Protein AF-A0A819PP20-F1 (afdb_monomer)

Mean predicted aligned error: 11.23 Å

Solvent-accessible surface area (backbone atoms only — not comparable to full-atom values): 11670 Å² total; per-residue (Å²): 112,71,73,70,58,72,57,50,59,54,81,78,85,35,58,70,54,53,55,47,51,55,46,69,53,47,35,58,48,40,25,47,45,33,49,51,22,48,54,36,49,54,51,36,37,50,72,76,39,46,70,59,41,64,72,43,55,82,49,49,63,57,53,53,52,50,36,41,50,50,16,45,50,56,46,66,67,41,57,70,78,80,47,72,66,46,74,55,65,89,44,100,65,76,60,92,86,47,90,82,71,58,52,46,65,50,64,60,103,56,46,70,63,51,53,50,50,51,47,53,58,61,44,48,32,53,50,49,32,51,52,37,46,54,52,45,49,53,52,52,53,51,47,52,69,75,36,68,86,59,60,88,75,66,81,81,48,71,66,57,57,50,53,55,49,54,53,49,51,51,51,51,50,51,49,64,69,46,44,63,57,56,51,49,48,47,54,50,52,52,51,52,55,53,49,51,55,51,51,55,58,51,64,74,73,110

Structure (mmCIF, N/CA/C/O backbone):
data_AF-A0A819PP20-F1
#
_entry.id   AF-A0A819PP20-F1
#
loop_
_atom_site.group_PDB
_atom_site.id
_atom_site.type_symbol
_atom_site.label_atom_id
_atom_site.label_alt_id
_atom_site.label_comp_id
_atom_site.label_asym_id
_atom_site.label_entity_id
_atom_site.label_seq_id
_atom_site.pdbx_PDB_ins_code
_atom_site.Cartn_x
_atom_site.Cartn_y
_atom_site.Cartn_z
_atom_site.occupancy
_atom_site.B_iso_or_equiv
_atom_site.auth_seq_id
_atom_site.auth_comp_id
_atom_site.auth_asym_id
_atom_site.auth_atom_id
_atom_site.pdbx_PDB_model_num
ATOM 1 N N . MET A 1 1 ? 11.963 0.611 -6.239 1.00 40.72 1 MET A N 1
ATOM 2 C CA . MET A 1 1 ? 12.104 -0.269 -7.427 1.00 40.72 1 MET A CA 1
ATOM 3 C C . MET A 1 1 ? 13.533 -0.281 -7.990 1.00 40.72 1 MET A C 1
ATOM 5 O O . MET A 1 1 ? 13.960 -1.301 -8.510 1.00 40.72 1 MET A O 1
ATOM 9 N N . TYR A 1 2 ? 14.316 0.789 -7.782 1.00 29.97 2 TYR A N 1
ATOM 10 C CA . TYR A 1 2 ? 15.735 0.929 -8.171 1.00 29.97 2 TYR A CA 1
ATOM 11 C C . TYR A 1 2 ? 16.699 -0.189 -7.734 1.00 29.97 2 TYR A C 1
ATOM 13 O O . TYR A 1 2 ? 17.689 -0.444 -8.413 1.00 29.97 2 TYR A O 1
ATOM 21 N N . TYR A 1 3 ? 16.413 -0.881 -6.628 1.00 32.91 3 TYR A N 1
ATOM 22 C CA . TYR A 1 3 ? 17.270 -1.964 -6.132 1.00 32.91 3 TYR A CA 1
ATOM 23 C C . TYR A 1 3 ? 17.295 -3.191 -7.056 1.00 32.91 3 TYR A C 1
ATOM 25 O O . TYR A 1 3 ? 18.332 -3.834 -7.166 1.00 32.91 3 TYR A O 1
ATOM 33 N N . TYR A 1 4 ? 16.200 -3.489 -7.762 1.00 36.78 4 TYR A N 1
ATOM 34 C CA . TYR A 1 4 ? 16.143 -4.641 -8.672 1.00 36.78 4 TYR A CA 1
ATOM 35 C C . TYR A 1 4 ? 16.811 -4.370 -10.025 1.00 36.78 4 TYR A C 1
ATOM 37 O O . TYR A 1 4 ? 17.170 -5.313 -10.718 1.00 36.78 4 TYR A O 1
ATOM 45 N N . TYR A 1 5 ? 17.032 -3.100 -10.377 1.00 38.69 5 TYR A N 1
ATOM 46 C CA . TYR A 1 5 ? 17.639 -2.706 -11.653 1.00 38.69 5 TYR A CA 1
ATOM 47 C C . TYR A 1 5 ? 19.177 -2.681 -11.625 1.00 38.69 5 TYR A C 1
ATOM 49 O O . TYR A 1 5 ? 19.797 -2.696 -12.682 1.00 38.69 5 TYR A O 1
ATOM 57 N N . ASN A 1 6 ? 19.793 -2.674 -10.434 1.00 37.47 6 ASN A N 1
ATOM 58 C CA . ASN A 1 6 ? 21.255 -2.654 -10.256 1.00 37.47 6 ASN A CA 1
ATOM 59 C C . ASN A 1 6 ? 21.866 -4.023 -9.921 1.00 37.47 6 ASN A C 1
ATOM 61 O O . ASN A 1 6 ? 23.087 -4.149 -9.818 1.00 37.47 6 ASN A O 1
ATOM 65 N N . HIS A 1 7 ? 21.049 -5.060 -9.737 1.00 39.97 7 HIS A N 1
ATOM 66 C CA . HIS A 1 7 ? 21.548 -6.422 -9.606 1.00 39.97 7 HIS A CA 1
ATOM 67 C C . HIS A 1 7 ? 21.590 -7.042 -11.000 1.00 39.97 7 HIS A C 1
ATOM 69 O O . HIS A 1 7 ? 20.566 -7.457 -11.531 1.00 39.97 7 HIS A O 1
ATOM 75 N N . GLY A 1 8 ? 22.787 -7.021 -11.598 1.00 39.62 8 GLY A N 1
ATOM 76 C CA . GLY A 1 8 ? 23.041 -7.476 -12.962 1.00 39.62 8 GLY A CA 1
ATOM 77 C C . GLY A 1 8 ? 22.321 -8.779 -13.302 1.00 39.62 8 GLY A C 1
ATOM 78 O O . GLY A 1 8 ? 22.334 -9.744 -12.534 1.00 39.62 8 GLY A O 1
ATOM 79 N N . CYS A 1 9 ? 21.686 -8.792 -14.469 1.00 42.25 9 CYS A N 1
ATOM 80 C CA . CYS A 1 9 ? 20.951 -9.944 -14.960 1.00 42.25 9 CYS A CA 1
ATOM 81 C C . CYS A 1 9 ? 21.946 -11.084 -15.266 1.00 42.25 9 CYS A C 1
ATOM 83 O O . CYS A 1 9 ? 22.685 -11.036 -16.244 1.00 42.25 9 CYS A O 1
ATOM 85 N N . LEU A 1 10 ? 22.014 -12.104 -14.401 1.00 41.94 10 LEU A N 1
ATOM 86 C CA . LEU A 1 10 ? 22.882 -13.274 -14.600 1.00 41.94 10 LEU A CA 1
ATOM 87 C C . LEU A 1 10 ? 22.631 -13.889 -15.994 1.00 41.94 10 LEU A C 1
ATOM 89 O O . LEU A 1 10 ? 21.481 -14.240 -16.290 1.00 41.94 10 LEU A O 1
ATOM 93 N N . PRO A 1 11 ? 23.663 -14.052 -16.848 1.00 42.34 11 PRO A N 1
ATOM 94 C CA . PRO A 1 11 ? 23.490 -14.691 -18.145 1.00 42.34 11 PRO A CA 1
ATOM 95 C C . PRO A 1 11 ? 23.001 -16.139 -17.956 1.00 42.34 11 PRO A C 1
ATOM 97 O O . PRO A 1 11 ? 23.404 -16.845 -17.034 1.00 42.34 11 PRO A O 1
ATOM 100 N N . LEU A 1 12 ? 22.039 -16.517 -18.799 1.00 50.66 12 LEU A N 1
ATOM 101 C CA . LEU A 1 12 ? 21.088 -17.635 -18.688 1.00 50.66 12 LEU A CA 1
ATOM 102 C C . LEU A 1 12 ? 21.670 -18.965 -18.171 1.00 50.66 12 LEU A C 1
ATOM 104 O O . LEU A 1 12 ? 22.725 -19.388 -18.644 1.00 50.66 12 LEU A O 1
ATOM 108 N N . PRO A 1 13 ? 20.974 -19.664 -17.241 1.00 49.34 13 PRO A N 1
ATOM 109 C CA . PRO A 1 13 ? 19.506 -19.796 -17.109 1.00 49.34 13 PRO A CA 1
ATOM 110 C C . PRO A 1 13 ? 18.783 -18.827 -16.136 1.00 49.34 13 PRO A C 1
ATOM 112 O O . PRO A 1 13 ? 17.639 -19.073 -15.760 1.00 49.34 13 PRO A O 1
ATOM 115 N N . GLY A 1 14 ? 19.411 -17.720 -15.724 1.00 55.97 14 GLY A N 1
ATOM 116 C CA . GLY A 1 14 ? 18.909 -16.807 -14.684 1.00 55.97 14 GLY A CA 1
ATOM 117 C C . GLY A 1 14 ? 17.737 -15.869 -15.024 1.00 55.97 14 GLY A C 1
ATOM 118 O O . GLY A 1 14 ? 17.124 -15.358 -14.094 1.00 55.97 14 GLY A O 1
ATOM 119 N N . ALA A 1 15 ? 17.374 -15.640 -16.292 1.00 58.78 15 ALA A N 1
ATOM 120 C CA . ALA A 1 15 ? 16.332 -14.660 -16.652 1.00 58.78 15 ALA A CA 1
ATOM 121 C C . ALA A 1 15 ? 14.932 -14.946 -16.048 1.00 58.78 15 ALA A C 1
ATOM 123 O O . ALA A 1 15 ? 14.415 -14.082 -15.339 1.00 58.78 15 ALA A O 1
ATOM 124 N N . PRO A 1 16 ? 14.338 -16.151 -16.205 1.00 67.75 16 PRO A N 1
ATOM 125 C CA . PRO A 1 16 ? 13.047 -16.455 -15.578 1.00 67.75 16 PRO A CA 1
ATOM 126 C C . PRO A 1 16 ? 13.130 -16.502 -14.045 1.00 67.75 16 PRO A C 1
ATOM 128 O O . PRO A 1 16 ? 12.143 -16.240 -13.364 1.00 67.75 16 PRO A O 1
ATOM 131 N N . LEU A 1 17 ? 14.304 -16.820 -13.488 1.00 67.50 17 LEU A N 1
ATOM 132 C CA . LEU A 1 17 ? 14.538 -16.781 -12.043 1.00 67.50 17 LEU A CA 1
ATOM 133 C C . LEU A 1 17 ? 14.573 -15.339 -11.521 1.00 67.50 17 LEU A C 1
ATOM 135 O O . LEU A 1 17 ? 13.989 -15.073 -10.478 1.00 67.50 17 LEU A O 1
ATOM 139 N N . CYS A 1 18 ? 15.199 -14.417 -12.254 1.00 65.75 18 CYS A N 1
ATOM 140 C CA . CYS A 1 18 ? 15.236 -12.993 -11.926 1.00 65.75 18 CYS A CA 1
ATOM 141 C C . CYS A 1 18 ? 13.820 -12.401 -11.916 1.00 65.75 18 CYS A C 1
ATOM 143 O O . CYS A 1 18 ? 13.388 -11.828 -10.914 1.00 65.75 18 CYS A O 1
ATOM 145 N N . GLU A 1 19 ? 13.049 -12.644 -12.977 1.00 68.19 19 GLU A N 1
ATOM 146 C CA . GLU A 1 19 ? 11.652 -12.213 -13.054 1.00 68.19 19 GLU A CA 1
ATOM 147 C C . GLU A 1 19 ? 10.828 -12.811 -11.901 1.00 68.19 19 GLU A C 1
ATOM 149 O O . GLU A 1 19 ? 10.144 -12.080 -11.185 1.00 68.19 19 GLU A O 1
ATOM 154 N N . LEU A 1 20 ? 10.972 -14.116 -11.630 1.00 75.44 20 LEU A N 1
ATOM 155 C CA . LEU A 1 20 ? 10.303 -14.780 -10.508 1.00 75.44 20 LEU A CA 1
ATOM 156 C C . LEU A 1 20 ? 10.662 -14.165 -9.149 1.00 75.44 20 LEU A C 1
ATOM 158 O O . LEU A 1 20 ? 9.769 -13.994 -8.322 1.00 75.44 20 LEU A O 1
ATOM 162 N N . THR A 1 21 ? 11.926 -13.808 -8.903 1.00 73.75 21 THR A N 1
ATOM 163 C CA . THR A 1 21 ? 12.322 -13.177 -7.632 1.00 73.75 21 THR A CA 1
ATOM 164 C C . THR A 1 21 ? 11.660 -11.819 -7.428 1.00 73.75 21 THR A C 1
ATOM 166 O O . THR A 1 21 ? 11.125 -11.568 -6.350 1.00 73.75 21 THR A O 1
ATOM 169 N N . VAL A 1 22 ? 11.583 -10.991 -8.476 1.00 71.31 22 VAL A N 1
ATOM 170 C CA . VAL A 1 22 ? 10.875 -9.704 -8.417 1.00 71.31 22 VAL A CA 1
ATOM 171 C C . VAL A 1 22 ? 9.397 -9.922 -8.073 1.00 71.31 22 VAL A C 1
ATOM 173 O O . VAL A 1 22 ? 8.850 -9.205 -7.236 1.00 71.31 22 VAL A O 1
ATOM 176 N N . TYR A 1 23 ? 8.747 -10.948 -8.636 1.00 76.44 23 TYR A N 1
ATOM 177 C CA . TYR A 1 23 ? 7.353 -11.268 -8.297 1.00 76.44 23 TYR A CA 1
ATOM 178 C C . TYR A 1 23 ? 7.165 -11.760 -6.875 1.00 76.44 23 TYR A C 1
ATOM 180 O O . TYR A 1 23 ? 6.212 -11.349 -6.206 1.00 76.44 23 TYR A O 1
ATOM 188 N N . LEU A 1 24 ? 8.041 -12.662 -6.433 1.00 82.75 24 LEU A N 1
ATOM 189 C CA . LEU A 1 24 ? 7.965 -13.244 -5.101 1.00 82.75 24 LEU A CA 1
ATOM 190 C C . LEU A 1 24 ? 8.115 -12.183 -4.013 1.00 82.75 24 LEU A C 1
ATOM 192 O O . LEU A 1 24 ? 7.542 -12.367 -2.946 1.00 82.75 24 LEU A O 1
ATOM 196 N N . ASP A 1 25 ? 8.781 -11.064 -4.300 1.00 81.12 25 ASP A N 1
ATOM 197 C CA . ASP A 1 25 ? 8.877 -9.929 -3.383 1.00 81.12 25 ASP A CA 1
ATOM 198 C C . ASP A 1 25 ? 7.741 -8.906 -3.575 1.00 81.12 25 ASP A C 1
ATOM 200 O O . ASP A 1 25 ? 7.179 -8.389 -2.600 1.00 81.12 25 ASP A O 1
ATOM 204 N N . TYR A 1 26 ? 7.341 -8.626 -4.819 1.00 82.44 26 TYR A N 1
ATOM 205 C CA . TYR A 1 26 ? 6.346 -7.595 -5.130 1.00 82.44 26 TYR A CA 1
ATOM 206 C C . TYR A 1 26 ? 4.911 -7.999 -4.750 1.00 82.44 26 TYR A C 1
ATOM 208 O O . TYR A 1 26 ? 4.192 -7.215 -4.125 1.00 82.44 26 TYR A O 1
ATOM 216 N N . ILE A 1 27 ? 4.493 -9.237 -5.045 1.00 87.06 27 ILE A N 1
ATOM 217 C CA . ILE A 1 27 ? 3.147 -9.744 -4.720 1.00 87.06 27 ILE A CA 1
ATOM 218 C C . ILE A 1 27 ? 2.838 -9.654 -3.215 1.00 87.06 27 ILE A C 1
ATOM 220 O O . ILE A 1 27 ? 1.829 -9.035 -2.852 1.00 87.06 27 ILE A O 1
ATOM 224 N N . PRO A 1 28 ? 3.653 -10.230 -2.307 1.00 89.94 28 PRO A N 1
ATOM 225 C CA . PRO A 1 28 ? 3.361 -10.147 -0.881 1.00 89.94 28 PRO A CA 1
ATOM 226 C C . PRO A 1 28 ? 3.449 -8.713 -0.366 1.00 89.94 28 PRO A C 1
ATOM 228 O O . PRO A 1 28 ? 2.686 -8.364 0.532 1.00 89.94 28 PRO A O 1
ATOM 231 N N . THR A 1 29 ? 4.306 -7.870 -0.949 1.00 87.94 29 THR A N 1
ATOM 232 C CA . THR A 1 29 ? 4.387 -6.445 -0.610 1.00 87.94 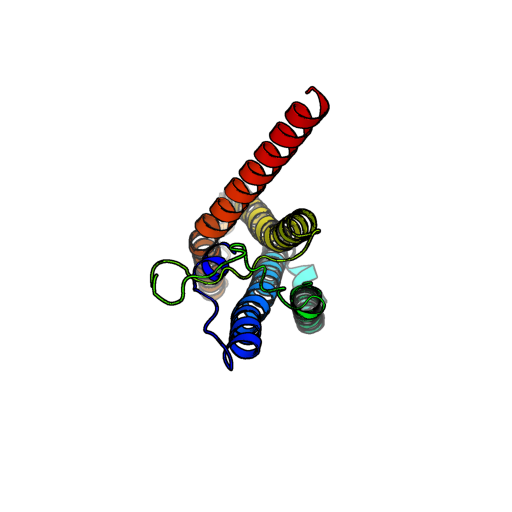29 THR A CA 1
ATOM 233 C C . THR A 1 29 ? 3.065 -5.732 -0.886 1.00 87.94 29 THR A C 1
ATOM 235 O O . THR A 1 29 ? 2.505 -5.110 0.020 1.00 87.94 29 THR A O 1
ATOM 238 N N . GLN A 1 30 ? 2.508 -5.876 -2.092 1.00 88.50 30 GLN A N 1
ATOM 239 C CA . GLN A 1 30 ? 1.239 -5.236 -2.446 1.00 88.50 30 GLN A CA 1
ATOM 240 C C . GLN A 1 30 ? 0.079 -5.774 -1.604 1.00 88.50 30 GLN A C 1
ATOM 242 O O . GLN A 1 30 ? -0.692 -4.999 -1.034 1.00 88.50 30 GLN A O 1
ATOM 247 N N . ILE A 1 31 ? -0.008 -7.095 -1.431 1.00 91.25 31 ILE A N 1
ATOM 248 C CA . ILE A 1 31 ? -1.016 -7.716 -0.561 1.00 91.25 31 ILE A CA 1
ATOM 249 C C . ILE A 1 31 ? -0.913 -7.165 0.867 1.00 91.25 31 ILE A C 1
ATOM 251 O O . ILE A 1 31 ? -1.925 -6.785 1.462 1.00 91.25 31 ILE A O 1
ATOM 255 N N . ASN A 1 32 ? 0.299 -7.084 1.417 1.00 92.00 32 ASN A N 1
ATOM 256 C CA . ASN A 1 32 ? 0.532 -6.568 2.758 1.00 92.00 32 ASN A CA 1
ATOM 257 C C . ASN A 1 32 ? 0.103 -5.096 2.880 1.00 92.00 32 ASN A C 1
ATOM 259 O O . ASN A 1 32 ? -0.592 -4.753 3.835 1.00 92.00 32 ASN A O 1
ATOM 263 N N . ASN A 1 33 ? 0.411 -4.245 1.897 1.00 90.81 33 ASN A N 1
ATOM 264 C CA . ASN A 1 33 ? -0.003 -2.837 1.888 1.00 90.81 33 ASN A CA 1
ATOM 265 C C . ASN A 1 33 ? -1.530 -2.685 1.997 1.00 90.81 33 ASN A C 1
ATOM 267 O O . ASN A 1 33 ? -2.035 -1.931 2.836 1.00 90.81 33 ASN A O 1
ATOM 271 N N . PHE A 1 34 ? -2.282 -3.444 1.195 1.00 92.88 34 PHE A N 1
ATOM 272 C CA . PHE A 1 34 ? -3.746 -3.418 1.214 1.00 92.88 34 PHE A CA 1
ATOM 273 C C . PHE A 1 34 ? -4.333 -4.000 2.510 1.00 92.88 34 PHE A C 1
ATOM 275 O O . PHE A 1 34 ? -5.281 -3.431 3.060 1.00 92.88 34 PHE A O 1
ATOM 282 N N . LEU A 1 35 ? -3.751 -5.072 3.057 1.00 92.31 35 LEU A N 1
ATOM 283 C CA . LEU A 1 35 ? -4.175 -5.638 4.344 1.00 92.31 35 LEU A CA 1
ATOM 284 C C . LEU A 1 35 ? -3.928 -4.674 5.513 1.00 92.31 35 LEU A C 1
ATOM 286 O O . LEU A 1 35 ? -4.781 -4.530 6.393 1.00 92.31 35 LEU A O 1
ATOM 290 N N . VAL A 1 36 ? -2.794 -3.970 5.516 1.00 92.69 36 VAL A N 1
ATOM 291 C CA . VAL A 1 36 ? -2.484 -2.941 6.519 1.00 92.69 36 VAL A CA 1
ATOM 292 C C . VAL A 1 36 ? -3.476 -1.776 6.422 1.00 92.69 36 VAL A C 1
ATOM 294 O O . VAL A 1 36 ? -3.980 -1.305 7.448 1.00 92.69 36 VAL A O 1
ATOM 297 N N . ALA A 1 37 ? -3.831 -1.354 5.205 1.00 93.12 37 ALA A N 1
ATOM 298 C CA . ALA A 1 37 ? -4.845 -0.327 4.976 1.00 93.12 37 ALA A CA 1
ATOM 299 C C . ALA A 1 37 ? -6.230 -0.742 5.495 1.00 93.12 37 ALA A C 1
ATOM 301 O O . ALA A 1 37 ? -6.873 0.022 6.225 1.00 93.12 37 ALA A O 1
ATOM 302 N N . GLN A 1 38 ? -6.661 -1.974 5.215 1.00 93.38 38 GLN A N 1
ATOM 303 C CA . GLN A 1 38 ? -7.895 -2.525 5.771 1.00 93.38 38 GLN A CA 1
ATOM 304 C C . GLN A 1 38 ? -7.863 -2.554 7.303 1.00 93.38 38 GLN A C 1
ATOM 306 O O . GLN A 1 38 ? -8.818 -2.114 7.945 1.00 93.38 38 GLN A O 1
ATOM 311 N N . LEU A 1 39 ? -6.776 -3.043 7.904 1.00 91.69 39 LEU A N 1
ATOM 312 C CA . LEU A 1 39 ? -6.634 -3.116 9.357 1.00 91.69 39 LEU A CA 1
ATOM 313 C C . LEU A 1 39 ? -6.734 -1.723 10.001 1.00 91.69 39 LEU A C 1
ATOM 315 O O . LEU A 1 39 ? -7.352 -1.562 11.060 1.00 91.69 39 LEU A O 1
ATOM 319 N N . SER A 1 40 ? -6.195 -0.700 9.336 1.00 92.50 40 SER A N 1
ATOM 320 C CA . SER A 1 40 ? -6.331 0.696 9.754 1.00 92.50 40 SER A CA 1
ATOM 321 C C . SER A 1 40 ? -7.789 1.186 9.699 1.00 92.50 40 SER A C 1
ATOM 323 O O . SER A 1 40 ? -8.279 1.791 10.659 1.00 92.50 40 SER A O 1
ATOM 325 N N . ILE A 1 41 ? -8.529 0.857 8.632 1.00 92.25 41 ILE A N 1
ATOM 326 C CA . ILE A 1 41 ? -9.962 1.178 8.498 1.00 92.25 41 ILE A CA 1
ATOM 327 C C . ILE A 1 41 ? -10.801 0.460 9.559 1.00 92.25 41 ILE A C 1
ATOM 329 O O . ILE A 1 41 ? -11.636 1.084 10.219 1.00 92.25 41 ILE A O 1
ATOM 333 N N . GLU A 1 42 ? -10.592 -0.843 9.755 1.00 90.12 42 GLU A N 1
ATOM 334 C CA . GLU A 1 42 ? -11.325 -1.631 10.750 1.00 90.12 42 GLU A CA 1
ATOM 335 C C . GLU A 1 42 ? -11.174 -1.034 12.143 1.00 90.12 42 GLU A C 1
ATOM 337 O O . GLU A 1 42 ? -12.142 -0.909 12.898 1.00 90.12 42 GLU A O 1
ATOM 342 N N . ARG A 1 43 ? -9.954 -0.613 12.467 1.00 87.50 43 ARG A N 1
ATOM 343 C CA . ARG A 1 43 ? -9.633 0.038 13.726 1.00 87.50 43 ARG A CA 1
ATOM 344 C C . ARG A 1 43 ? -10.314 1.394 13.866 1.00 87.50 43 ARG A C 1
ATOM 346 O O . ARG A 1 43 ? -10.867 1.685 14.929 1.00 87.50 43 ARG A O 1
ATOM 353 N N . PHE A 1 44 ? -10.301 2.203 12.812 1.00 90.31 44 PHE A N 1
ATOM 354 C CA . PHE A 1 44 ? -11.031 3.463 12.777 1.00 90.31 44 PHE A CA 1
ATOM 355 C C . PHE A 1 44 ? -12.529 3.241 13.039 1.00 90.31 44 PHE A C 1
ATOM 357 O O . PHE A 1 44 ? -13.095 3.858 13.944 1.00 90.31 44 PHE A O 1
ATOM 364 N N . LEU A 1 45 ? -13.162 2.292 12.343 1.00 89.56 45 LEU A N 1
ATOM 365 C CA . LEU A 1 45 ? -14.578 1.965 12.538 1.00 89.56 45 LEU A CA 1
ATOM 366 C C . LEU A 1 45 ? -14.871 1.469 13.958 1.00 89.56 45 LEU A C 1
ATOM 368 O O . LEU A 1 45 ? -15.856 1.885 14.564 1.00 89.56 45 LEU A O 1
ATOM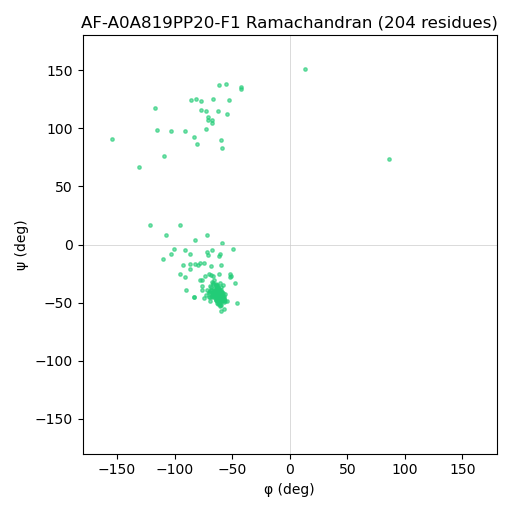 372 N N . LEU A 1 46 ? -13.999 0.634 14.516 1.00 86.06 46 LEU A N 1
ATOM 373 C CA . LEU A 1 46 ? -14.116 0.103 15.873 1.00 86.06 46 LEU A CA 1
ATOM 374 C C . LEU A 1 46 ? -14.039 1.200 16.951 1.00 86.06 46 LEU A C 1
ATOM 376 O O . LEU A 1 46 ? -14.748 1.108 17.952 1.00 86.06 46 LEU A O 1
ATOM 380 N N . VAL A 1 47 ? -13.235 2.250 16.759 1.00 85.56 47 VAL A N 1
ATOM 381 C CA . VAL A 1 47 ? -13.133 3.367 17.719 1.00 85.56 47 VAL A CA 1
ATOM 382 C C . VAL A 1 47 ? -14.241 4.404 17.519 1.00 85.56 47 VAL A C 1
ATOM 384 O O . VAL A 1 47 ? -14.842 4.867 18.499 1.00 85.56 47 VAL A O 1
ATOM 387 N N . VAL A 1 48 ? -14.515 4.788 16.271 1.00 87.88 48 VAL A N 1
ATOM 388 C CA . VAL A 1 48 ? -15.443 5.881 15.948 1.00 87.88 48 VAL A CA 1
ATOM 389 C C . VAL A 1 48 ? -16.896 5.408 15.947 1.00 87.88 48 VAL A C 1
ATOM 391 O O . VAL A 1 48 ? -17.743 6.076 16.539 1.00 87.88 48 VAL A O 1
ATOM 394 N N . LYS A 1 49 ? -17.188 4.252 15.337 1.00 87.81 49 LYS A N 1
ATOM 395 C CA . LYS A 1 49 ? -18.547 3.725 15.113 1.00 87.81 49 LYS A CA 1
ATOM 396 C C . LYS A 1 49 ? -18.680 2.250 15.563 1.00 87.81 49 LYS A C 1
ATOM 398 O O . LYS A 1 49 ? -18.947 1.375 14.734 1.00 87.81 49 LYS A O 1
ATOM 403 N N . PRO A 1 50 ? -18.576 1.949 16.874 1.00 81.88 50 PRO A N 1
ATOM 404 C CA . PRO A 1 50 ? -18.559 0.572 17.387 1.00 81.88 50 PRO A CA 1
ATOM 405 C C . PRO A 1 50 ? -19.832 -0.230 17.061 1.00 81.88 50 PRO A C 1
ATOM 407 O O . PRO A 1 50 ? -19.752 -1.431 16.808 1.00 81.88 50 PRO A O 1
ATOM 410 N N . PHE A 1 51 ? -21.002 0.418 17.002 1.00 85.25 51 PHE A N 1
ATOM 411 C CA . PHE A 1 51 ? -22.266 -0.241 16.643 1.00 85.25 51 PHE A CA 1
ATOM 412 C C . PHE A 1 51 ? -22.259 -0.796 15.212 1.00 85.25 51 PHE A C 1
ATOM 414 O O . PHE A 1 51 ? -22.657 -1.939 14.987 1.00 85.25 51 PHE A O 1
ATOM 421 N N . ILE A 1 52 ? -21.756 -0.013 14.252 1.00 85.31 52 ILE A N 1
ATOM 422 C CA . ILE A 1 52 ? -21.640 -0.441 12.850 1.00 85.31 52 ILE A CA 1
ATOM 423 C C . ILE A 1 52 ? -20.629 -1.579 12.737 1.00 85.31 52 ILE A C 1
ATOM 425 O O . ILE A 1 52 ? -20.898 -2.577 12.075 1.00 85.31 52 ILE A O 1
ATOM 429 N N . PHE A 1 53 ? -19.509 -1.480 13.454 1.00 84.25 53 PHE A N 1
ATOM 430 C CA . PHE A 1 53 ? -18.493 -2.526 13.473 1.00 84.25 53 PHE A CA 1
ATOM 431 C C . PHE A 1 53 ? -19.017 -3.870 14.008 1.00 84.25 53 PHE A C 1
ATOM 433 O O . PHE A 1 53 ? -18.688 -4.923 13.460 1.00 84.25 53 PHE A O 1
ATOM 440 N N . HIS A 1 54 ? -19.849 -3.857 15.055 1.00 84.25 54 HIS A N 1
ATOM 441 C CA . HIS A 1 54 ? -20.464 -5.079 15.581 1.00 84.25 54 HIS A CA 1
ATOM 442 C C . HIS A 1 54 ? -21.438 -5.716 14.587 1.00 84.25 54 HIS A C 1
ATOM 444 O O . HIS A 1 54 ? -21.404 -6.934 14.414 1.00 84.25 54 HIS A O 1
ATOM 450 N N . ARG A 1 55 ? -22.248 -4.907 13.893 1.00 86.12 55 ARG A N 1
ATOM 451 C CA . ARG A 1 55 ? -23.168 -5.390 12.853 1.00 86.12 55 ARG A CA 1
ATOM 452 C C . ARG A 1 55 ? -22.420 -5.957 11.641 1.00 86.12 55 ARG A C 1
ATOM 454 O O . ARG A 1 55 ? -22.822 -6.979 11.101 1.00 86.12 55 ARG A O 1
ATOM 461 N N . ALA A 1 56 ? -21.303 -5.339 11.265 1.00 84.00 56 ALA A N 1
ATOM 462 C CA . ALA A 1 56 ? -20.468 -5.755 10.139 1.00 84.00 56 ALA A CA 1
ATOM 463 C C . ALA A 1 56 ? -19.486 -6.896 10.475 1.00 84.00 56 ALA A C 1
ATOM 465 O O . ALA A 1 56 ? -18.686 -7.287 9.628 1.00 84.00 56 ALA A O 1
ATOM 466 N N . ARG A 1 57 ? -19.515 -7.464 11.692 1.00 80.44 57 ARG A N 1
ATOM 467 C CA . ARG A 1 57 ? -18.519 -8.459 12.131 1.00 80.44 57 ARG A CA 1
ATOM 468 C C . ARG A 1 57 ? -18.453 -9.694 11.227 1.00 80.44 57 ARG A C 1
ATOM 470 O O . ARG A 1 57 ? -17.358 -10.206 11.027 1.00 80.44 57 ARG A O 1
ATOM 477 N N . GLY A 1 58 ? -19.587 -10.132 10.673 1.00 81.50 58 GLY A N 1
ATOM 478 C CA . GLY A 1 58 ? -19.641 -11.249 9.722 1.00 81.50 58 GLY A CA 1
ATOM 479 C C . GLY A 1 58 ? -19.038 -10.929 8.349 1.00 81.50 58 GLY A C 1
ATOM 480 O O . GLY A 1 58 ? -18.531 -11.825 7.688 1.00 81.50 58 GLY A O 1
ATOM 481 N N . GLN A 1 59 ? -19.017 -9.654 7.949 1.00 85.69 59 GLN A N 1
ATOM 482 C CA . GLN A 1 59 ? -18.510 -9.207 6.644 1.00 85.69 59 GLN A CA 1
ATOM 483 C C . GLN A 1 59 ? -16.997 -8.949 6.636 1.00 85.69 59 GLN A C 1
ATOM 485 O O . GLN A 1 59 ? -16.411 -8.735 5.580 1.00 85.69 59 GLN A O 1
ATOM 490 N N . LYS A 1 60 ? -16.332 -8.988 7.797 1.00 80.38 60 LYS A N 1
ATOM 491 C CA . LYS A 1 60 ? -14.886 -8.731 7.905 1.00 80.38 60 LYS A CA 1
ATOM 492 C C . LYS A 1 60 ? -14.039 -9.665 7.053 1.00 80.38 60 LYS A C 1
ATOM 494 O O . LYS A 1 60 ? -13.105 -9.218 6.399 1.00 80.38 60 LYS A O 1
ATOM 499 N N . TYR A 1 61 ? -14.390 -10.949 7.039 1.00 85.31 61 TYR A N 1
ATOM 500 C CA . TYR A 1 61 ? -13.691 -11.935 6.219 1.00 85.31 61 TYR A CA 1
ATOM 501 C C . TYR A 1 61 ? -13.864 -11.633 4.731 1.00 85.31 61 TYR A C 1
ATOM 503 O O . TYR A 1 61 ? -12.902 -11.720 3.980 1.00 85.31 61 TYR A O 1
ATOM 511 N N . SER A 1 62 ? -15.054 -11.185 4.321 1.00 87.62 62 SER A N 1
ATOM 512 C CA . SER A 1 62 ? -15.313 -10.761 2.946 1.00 87.62 62 SER A CA 1
ATOM 513 C C . SER A 1 62 ? -14.446 -9.563 2.554 1.00 87.62 62 SER A C 1
ATOM 515 O O . SER A 1 62 ? -13.844 -9.592 1.488 1.00 87.62 62 SER A O 1
ATOM 517 N N . TYR A 1 63 ? -14.306 -8.549 3.418 1.00 86.44 63 TYR A N 1
ATOM 518 C CA . TYR A 1 63 ? -13.415 -7.414 3.145 1.00 86.44 63 TYR A CA 1
ATOM 519 C C . TYR A 1 63 ? -11.945 -7.835 3.065 1.00 86.44 63 TYR A C 1
ATOM 521 O O . TYR A 1 63 ? -11.260 -7.410 2.142 1.00 86.44 63 TYR A O 1
ATOM 529 N N . ALA A 1 64 ? -11.484 -8.722 3.952 1.00 87.88 64 ALA A N 1
ATOM 530 C CA . ALA A 1 64 ? -10.122 -9.259 3.887 1.00 87.88 64 ALA A CA 1
ATOM 531 C C . ALA A 1 64 ? -9.834 -9.968 2.568 1.00 87.88 64 ALA A C 1
ATOM 533 O O . ALA A 1 64 ? -8.812 -9.720 1.935 1.00 87.88 64 ALA A O 1
ATOM 534 N N . ILE A 1 65 ? -10.775 -10.797 2.126 1.00 91.81 65 ILE A N 1
ATOM 535 C CA . ILE A 1 65 ? -10.684 -11.501 0.852 1.00 91.81 65 ILE A CA 1
ATOM 536 C C . ILE A 1 65 ? -10.658 -10.502 -0.315 1.00 91.81 65 ILE A C 1
ATOM 538 O O . ILE A 1 65 ? -9.822 -10.630 -1.202 1.00 91.81 65 ILE A O 1
ATOM 542 N N . ILE A 1 66 ? -11.515 -9.476 -0.299 1.00 91.94 66 ILE A N 1
ATOM 543 C CA . ILE A 1 66 ? -11.554 -8.445 -1.349 1.00 91.94 66 ILE A CA 1
ATOM 544 C C . ILE A 1 66 ? -10.227 -7.681 -1.425 1.00 91.94 66 ILE A C 1
ATOM 546 O O . ILE A 1 66 ? -9.659 -7.576 -2.506 1.00 91.94 66 ILE A O 1
ATOM 550 N N . PHE A 1 67 ? -9.702 -7.181 -0.303 1.00 89.69 67 PHE A N 1
ATOM 551 C CA . PHE A 1 67 ? -8.427 -6.450 -0.282 1.00 89.69 67 PHE A CA 1
ATOM 552 C C . PHE A 1 67 ? -7.248 -7.335 -0.703 1.00 89.69 67 PHE A C 1
ATOM 554 O O . PHE A 1 67 ? -6.348 -6.864 -1.396 1.00 89.69 67 PHE A O 1
ATOM 561 N N . HIS A 1 68 ? -7.282 -8.623 -0.352 1.00 91.50 68 HIS A N 1
ATOM 562 C CA . HIS A 1 68 ? -6.296 -9.597 -0.806 1.00 91.50 68 HIS A CA 1
ATOM 563 C C . HIS A 1 68 ? -6.337 -9.786 -2.329 1.00 91.50 68 HIS A C 1
ATOM 565 O O . HIS A 1 68 ? -5.299 -9.703 -2.979 1.00 91.50 68 HIS A O 1
ATOM 571 N N . TYR A 1 69 ? -7.528 -9.969 -2.912 1.00 92.69 69 TYR A N 1
ATOM 572 C CA . TYR A 1 69 ? -7.680 -10.087 -4.364 1.00 92.69 69 TYR A CA 1
ATOM 573 C C . TYR A 1 69 ? -7.351 -8.793 -5.105 1.00 92.69 69 TYR A C 1
ATOM 575 O O . TYR A 1 69 ? -6.812 -8.872 -6.200 1.00 92.69 69 TYR A O 1
ATOM 583 N N . ILE A 1 70 ? -7.620 -7.619 -4.526 1.00 90.38 70 ILE A N 1
ATOM 584 C CA . ILE A 1 70 ? -7.190 -6.337 -5.101 1.00 90.38 70 ILE A CA 1
ATOM 585 C C . ILE A 1 70 ? -5.662 -6.272 -5.142 1.00 90.38 70 ILE A C 1
ATOM 587 O O . ILE A 1 70 ? -5.109 -5.990 -6.199 1.00 90.38 70 ILE A O 1
ATOM 591 N N . GLY A 1 71 ? -4.980 -6.587 -4.035 1.00 86.56 71 GLY A N 1
ATOM 592 C CA . GLY A 1 71 ? -3.515 -6.615 -3.991 1.00 86.56 71 GLY A CA 1
ATOM 593 C C . GLY A 1 71 ? -2.916 -7.629 -4.968 1.00 86.56 71 GLY A C 1
ATOM 594 O O . GLY A 1 71 ? -1.958 -7.317 -5.668 1.00 86.56 71 GLY A O 1
ATOM 595 N N . LEU A 1 72 ? -3.523 -8.814 -5.079 1.00 89.12 72 LEU A N 1
ATOM 596 C CA . LEU A 1 72 ? -3.116 -9.838 -6.041 1.00 89.12 72 LEU A CA 1
ATOM 597 C C . LEU A 1 72 ? -3.354 -9.392 -7.490 1.00 89.12 72 LEU A C 1
ATOM 599 O O . LEU A 1 72 ? -2.479 -9.561 -8.332 1.00 89.12 72 LEU A O 1
ATOM 603 N N . PHE A 1 73 ? -4.518 -8.810 -7.783 1.00 88.88 73 PHE A N 1
ATOM 604 C CA . PHE A 1 73 ? -4.861 -8.313 -9.113 1.00 88.88 73 PHE A CA 1
ATOM 605 C C . PHE A 1 73 ? -3.907 -7.205 -9.542 1.00 88.88 73 PHE A C 1
ATOM 607 O O . PHE A 1 73 ? -3.385 -7.256 -10.647 1.00 88.88 73 PHE A O 1
ATOM 614 N N . VAL A 1 74 ? -3.633 -6.249 -8.655 1.00 84.56 74 VAL A N 1
ATOM 615 C CA . VAL A 1 74 ? -2.620 -5.209 -8.848 1.00 84.56 74 VAL A CA 1
ATOM 616 C C . VAL A 1 74 ? -1.261 -5.826 -9.166 1.00 84.56 74 VAL A C 1
ATOM 618 O O . VAL A 1 74 ? -0.632 -5.442 -10.147 1.00 84.56 74 VAL A O 1
ATOM 621 N N . ALA A 1 75 ? -0.838 -6.815 -8.375 1.00 81.56 75 ALA A N 1
ATOM 622 C CA . ALA A 1 75 ? 0.479 -7.409 -8.527 1.00 81.56 75 ALA A CA 1
ATOM 623 C C . ALA A 1 75 ? 0.634 -8.210 -9.831 1.00 81.56 75 ALA A C 1
ATOM 625 O O . ALA A 1 75 ? 1.673 -8.133 -10.477 1.00 81.56 75 ALA A O 1
ATOM 626 N N . ILE A 1 76 ? -0.407 -8.941 -10.244 1.00 81.06 76 ILE A N 1
ATOM 627 C CA . ILE A 1 76 ? -0.433 -9.706 -11.503 1.00 81.06 76 ILE A CA 1
ATOM 628 C C . ILE A 1 76 ? -0.641 -8.792 -12.717 1.00 81.06 76 ILE A C 1
ATOM 630 O O . ILE A 1 76 ? -0.167 -9.086 -13.810 1.00 81.06 76 ILE A O 1
ATOM 634 N N . SER A 1 77 ? -1.352 -7.677 -12.556 1.00 76.06 77 SER A N 1
ATOM 635 C CA . SER A 1 77 ? -1.546 -6.701 -13.636 1.00 76.06 77 SER A CA 1
ATOM 636 C C . SER A 1 77 ? -0.273 -5.914 -13.941 1.00 76.06 77 SER A C 1
ATOM 638 O O . SER A 1 77 ? -0.253 -5.146 -14.902 1.00 76.06 77 SER A O 1
ATOM 640 N N . PHE A 1 78 ? 0.782 -6.089 -13.140 1.00 71.06 78 PHE A N 1
ATOM 641 C CA . PHE A 1 78 ? 2.050 -5.431 -13.376 1.00 71.06 78 PHE A CA 1
ATOM 642 C C . PHE A 1 78 ? 2.695 -5.975 -14.671 1.00 71.06 78 PHE A C 1
ATOM 644 O O . PHE A 1 78 ? 2.860 -7.189 -14.830 1.00 71.06 78 PHE A O 1
ATOM 651 N N . PRO A 1 79 ? 3.040 -5.091 -15.624 1.00 62.53 79 PRO A N 1
ATOM 652 C CA . PRO A 1 79 ? 3.419 -5.425 -17.000 1.00 62.53 79 PRO A CA 1
ATOM 653 C C . PRO A 1 79 ? 4.635 -6.331 -17.130 1.00 62.53 79 PRO A C 1
ATOM 655 O O . PRO A 1 79 ? 4.778 -6.940 -18.185 1.00 62.53 79 PRO A O 1
ATOM 658 N N . CYS A 1 80 ? 5.476 -6.472 -16.102 1.00 57.50 80 CYS A N 1
ATOM 659 C CA . CYS A 1 80 ? 6.615 -7.385 -16.159 1.00 57.50 80 CYS A CA 1
ATOM 660 C C . CYS A 1 80 ? 6.205 -8.810 -16.586 1.00 57.50 80 CYS A C 1
ATOM 662 O O . CYS A 1 80 ? 7.044 -9.545 -17.093 1.00 57.50 80 CYS A O 1
ATOM 664 N N . ILE A 1 81 ? 4.944 -9.233 -16.358 1.00 58.38 81 ILE A N 1
ATOM 665 C CA . ILE A 1 81 ? 4.478 -10.593 -16.710 1.00 58.38 81 ILE A CA 1
ATOM 666 C C . ILE A 1 81 ? 4.247 -10.702 -18.215 1.00 58.38 81 ILE A C 1
ATOM 668 O O . ILE A 1 81 ? 4.457 -11.750 -18.822 1.00 58.38 81 ILE A O 1
ATOM 672 N N . TYR A 1 82 ? 3.767 -9.614 -18.807 1.00 59.72 82 TYR A N 1
ATOM 673 C CA . TYR A 1 82 ? 3.309 -9.568 -20.189 1.00 59.72 82 TYR A CA 1
ATOM 674 C C . TYR A 1 82 ? 4.399 -9.086 -21.141 1.00 59.72 82 TYR A C 1
ATOM 676 O O . TYR A 1 82 ? 4.376 -9.427 -22.322 1.00 59.72 82 TYR A O 1
ATOM 684 N N . TYR A 1 83 ? 5.348 -8.308 -20.626 1.00 56.78 83 TYR A N 1
ATOM 685 C CA . TYR A 1 83 ? 6.451 -7.750 -21.384 1.00 56.78 83 TYR A CA 1
ATOM 686 C C . TYR A 1 83 ? 7.748 -8.347 -20.850 1.00 56.78 83 TYR A C 1
ATOM 688 O O . TYR A 1 83 ? 8.237 -7.883 -19.817 1.00 56.78 83 TYR A O 1
ATOM 696 N N . PRO A 1 84 ? 8.300 -9.377 -21.520 1.00 52.94 84 PRO A N 1
ATOM 697 C CA . PRO A 1 84 ? 9.608 -9.892 -21.155 1.00 52.94 84 PRO A CA 1
ATOM 698 C C . PRO A 1 84 ? 10.606 -8.740 -21.193 1.00 52.94 84 PRO A C 1
ATOM 700 O O . PRO A 1 84 ? 10.567 -7.899 -22.100 1.00 52.94 84 PRO A O 1
ATOM 703 N N . THR A 1 85 ? 11.485 -8.695 -20.194 1.00 52.94 85 THR A N 1
ATOM 704 C CA . THR A 1 85 ? 12.604 -7.754 -20.192 1.00 52.94 85 THR A CA 1
ATOM 705 C C . THR A 1 85 ? 13.380 -7.943 -21.495 1.00 52.94 85 THR A C 1
ATOM 707 O O . THR A 1 85 ? 13.952 -9.001 -21.759 1.00 52.94 85 THR A O 1
ATOM 710 N N . ILE A 1 86 ? 13.349 -6.942 -22.380 1.00 44.78 86 ILE A N 1
ATOM 711 C CA . ILE A 1 86 ? 14.243 -6.957 -23.531 1.00 44.78 86 ILE A CA 1
ATOM 712 C C . ILE A 1 86 ? 15.605 -6.657 -22.921 1.00 44.78 86 ILE A C 1
ATOM 714 O O . ILE A 1 86 ? 15.801 -5.576 -22.376 1.00 44.78 86 ILE A O 1
ATOM 718 N N . MET A 1 87 ? 16.539 -7.607 -22.981 1.00 44.81 87 MET A N 1
ATOM 719 C CA . MET A 1 87 ? 17.951 -7.272 -22.826 1.00 44.81 87 MET A CA 1
ATOM 720 C C . MET A 1 87 ? 18.282 -6.278 -23.941 1.00 44.81 87 MET A C 1
ATOM 722 O O . MET A 1 87 ? 18.606 -6.669 -25.063 1.00 44.81 87 MET A O 1
ATOM 726 N N . GLN A 1 88 ? 18.126 -4.981 -23.678 1.00 39.47 88 GLN A N 1
ATOM 727 C CA . GLN A 1 88 ? 18.779 -3.987 -24.498 1.00 39.47 88 GLN A CA 1
ATOM 728 C C . GLN A 1 88 ? 20.260 -4.166 -24.217 1.00 39.47 88 GLN A C 1
ATOM 730 O O . GLN A 1 88 ? 20.762 -3.833 -23.148 1.00 39.47 88 GLN A O 1
ATOM 735 N N . ASN A 1 89 ? 20.957 -4.724 -25.201 1.00 40.34 89 ASN A N 1
ATOM 736 C CA . ASN A 1 89 ? 22.382 -4.519 -25.348 1.00 40.34 89 ASN A CA 1
ATOM 737 C C . ASN A 1 89 ? 22.590 -3.002 -25.506 1.00 40.34 89 ASN A C 1
ATOM 739 O O . ASN A 1 89 ? 22.678 -2.495 -26.621 1.00 40.34 89 ASN A O 1
ATOM 743 N N . GLY A 1 90 ? 22.630 -2.269 -24.390 1.00 38.75 90 GLY A N 1
ATOM 744 C CA . GLY A 1 90 ? 23.010 -0.855 -24.342 1.00 38.75 90 GLY A CA 1
ATOM 745 C C . GLY A 1 90 ? 24.441 -0.622 -24.838 1.00 38.75 90 GLY A C 1
ATOM 746 O O . GLY A 1 90 ? 24.845 0.513 -25.062 1.00 38.75 90 GLY A O 1
ATOM 747 N N . ALA A 1 91 ? 25.191 -1.698 -25.082 1.00 38.25 91 ALA A N 1
ATOM 748 C CA . ALA A 1 91 ? 26.397 -1.699 -25.878 1.00 38.25 91 ALA A CA 1
ATOM 749 C C . ALA A 1 91 ? 26.181 -2.589 -27.108 1.00 38.25 91 ALA A C 1
ATOM 751 O O . ALA A 1 91 ? 26.046 -3.807 -27.001 1.00 38.25 91 ALA A O 1
ATOM 752 N N . SER A 1 92 ? 26.253 -2.005 -28.301 1.00 40.16 92 SER A N 1
ATOM 753 C CA . SER A 1 92 ? 26.437 -2.732 -29.564 1.00 40.16 92 SER A CA 1
ATOM 754 C C . SER A 1 92 ? 27.726 -3.583 -29.609 1.00 40.16 92 SER A C 1
ATOM 756 O O . SER A 1 92 ? 27.978 -4.248 -30.607 1.00 40.16 92 SER A O 1
ATOM 758 N N . THR A 1 93 ? 28.508 -3.606 -28.527 1.00 42.31 93 THR A N 1
ATOM 759 C CA . THR A 1 93 ? 29.672 -4.460 -28.275 1.00 42.31 93 THR A CA 1
ATOM 760 C C . THR A 1 93 ? 29.839 -4.610 -26.758 1.00 42.31 93 THR A C 1
ATOM 762 O O . THR A 1 93 ? 30.478 -3.772 -26.126 1.00 42.31 93 THR A O 1
ATOM 765 N N . ILE A 1 94 ? 29.230 -5.632 -26.150 1.00 46.53 94 ILE A N 1
ATOM 766 C CA . ILE A 1 94 ? 29.606 -6.046 -24.791 1.00 46.53 94 ILE A CA 1
ATOM 767 C C . ILE A 1 94 ? 30.987 -6.690 -24.922 1.00 46.53 94 ILE A C 1
ATOM 769 O O . ILE A 1 94 ? 31.105 -7.781 -25.485 1.00 46.53 94 ILE A O 1
ATOM 773 N N . ASP A 1 95 ? 32.023 -5.993 -24.465 1.00 42.12 95 ASP A N 1
ATOM 774 C CA . ASP A 1 95 ? 33.349 -6.583 -24.308 1.00 42.12 95 ASP A CA 1
ATOM 775 C C . ASP A 1 95 ? 33.264 -7.551 -23.122 1.00 42.12 95 ASP A C 1
ATOM 777 O O . ASP A 1 95 ? 33.096 -7.138 -21.976 1.00 42.12 95 ASP A O 1
ATOM 781 N N . LEU A 1 96 ? 33.326 -8.856 -23.397 1.00 49.47 96 LEU A N 1
ATOM 782 C CA . LEU A 1 96 ? 33.238 -9.919 -22.381 1.00 49.47 96 LEU A CA 1
ATOM 783 C C . LEU A 1 96 ? 34.381 -9.864 -21.345 1.00 49.47 96 LEU A C 1
ATOM 785 O O . LEU A 1 96 ? 34.318 -10.563 -20.334 1.00 49.47 96 LEU A O 1
ATOM 789 N N . ASP A 1 97 ? 35.391 -9.028 -21.590 1.00 49.47 97 ASP A N 1
ATOM 790 C CA . ASP A 1 97 ? 36.562 -8.827 -20.740 1.00 49.47 97 ASP A CA 1
ATOM 791 C C . ASP A 1 97 ? 36.390 -7.698 -19.703 1.00 49.47 97 ASP A C 1
ATOM 793 O O . ASP A 1 97 ? 37.270 -7.518 -18.857 1.00 49.47 97 ASP A O 1
ATOM 797 N N . ASP A 1 98 ? 35.273 -6.956 -19.714 1.00 48.00 98 ASP A N 1
ATOM 798 C CA . ASP A 1 98 ? 35.002 -5.894 -18.739 1.00 48.00 98 ASP A CA 1
ATOM 799 C C . ASP A 1 98 ? 33.980 -6.336 -17.665 1.00 48.00 98 ASP A C 1
ATOM 801 O O . ASP A 1 98 ? 32.766 -6.244 -17.873 1.00 48.00 98 ASP A O 1
ATOM 805 N N . PRO A 1 99 ? 34.429 -6.774 -16.470 1.00 50.41 99 PRO A N 1
ATOM 806 C CA . PRO A 1 99 ? 33.544 -7.196 -15.382 1.00 50.41 99 PRO A CA 1
ATOM 807 C C . PRO A 1 99 ? 32.725 -6.046 -14.771 1.00 50.41 99 PRO A C 1
ATOM 809 O O . PRO A 1 99 ? 31.903 -6.293 -13.887 1.00 50.41 99 PRO A O 1
ATOM 812 N N . SER A 1 100 ? 32.945 -4.794 -15.195 1.00 51.81 100 SER A N 1
ATOM 813 C CA . SER A 1 100 ? 32.147 -3.646 -14.758 1.00 51.81 100 SER A CA 1
ATOM 814 C C . SER A 1 100 ? 30.830 -3.490 -15.530 1.00 51.81 100 SER A C 1
ATOM 816 O O . SER A 1 100 ? 29.908 -2.833 -15.037 1.00 51.81 100 SER A O 1
ATOM 818 N N . GLN A 1 101 ? 30.693 -4.138 -16.694 1.00 44.53 101 GLN A N 1
ATOM 819 C CA . GLN A 1 101 ? 29.468 -4.102 -17.490 1.00 44.53 101 GLN A CA 1
ATOM 820 C C . GLN A 1 101 ? 28.466 -5.128 -16.956 1.00 44.53 101 GLN A C 1
ATOM 822 O O . GLN A 1 101 ? 28.456 -6.300 -17.326 1.00 44.53 101 GLN A O 1
ATOM 827 N N . THR A 1 102 ? 27.602 -4.676 -16.047 1.00 46.88 102 THR A N 1
ATOM 828 C CA . THR A 1 102 ? 26.449 -5.468 -15.612 1.00 46.88 102 THR A CA 1
ATOM 829 C C . THR A 1 102 ? 25.323 -5.311 -16.633 1.00 46.88 102 THR A C 1
ATOM 831 O O . THR A 1 102 ? 24.944 -4.182 -16.939 1.00 46.88 102 THR A O 1
ATOM 834 N N . PRO A 1 103 ? 24.778 -6.411 -17.185 1.00 44.88 103 PRO A N 1
ATOM 835 C CA . PRO A 1 103 ? 23.642 -6.327 -18.090 1.00 44.88 103 PRO A CA 1
ATOM 836 C C . PRO A 1 103 ? 22.453 -5.734 -17.332 1.00 44.88 103 PRO A C 1
ATOM 838 O O . PRO A 1 103 ? 21.956 -6.323 -16.365 1.00 44.88 103 PRO A O 1
ATOM 841 N N . THR A 1 104 ? 22.033 -4.549 -17.762 1.00 47.78 104 THR A N 1
ATOM 842 C CA . THR A 1 104 ? 20.862 -3.853 -17.245 1.00 47.78 104 THR A CA 1
ATOM 843 C C . THR A 1 104 ? 19.633 -4.344 -17.993 1.00 47.78 104 THR A C 1
ATOM 845 O O . THR A 1 104 ? 19.560 -4.310 -19.221 1.00 47.78 104 THR A O 1
ATOM 848 N N . CYS A 1 105 ? 18.649 -4.835 -17.249 1.00 48.72 105 CYS A N 1
ATOM 849 C CA . CYS A 1 105 ? 17.356 -5.186 -17.810 1.00 48.72 105 CYS A CA 1
ATOM 850 C C . CYS A 1 105 ? 16.530 -3.895 -17.967 1.00 48.72 105 CYS A C 1
ATOM 852 O O . CYS A 1 105 ? 15.803 -3.509 -17.053 1.00 48.72 105 CYS A O 1
ATOM 854 N N . ASP A 1 106 ? 16.681 -3.196 -19.097 1.00 48.22 106 ASP A N 1
ATOM 855 C CA . ASP A 1 106 ? 15.876 -2.007 -19.391 1.00 48.22 106 ASP A CA 1
ATOM 856 C C . ASP A 1 106 ? 14.469 -2.411 -19.850 1.00 48.22 106 ASP A C 1
ATOM 858 O O . ASP A 1 106 ? 14.259 -3.066 -20.874 1.00 48.22 106 ASP A O 1
ATOM 862 N N . LEU A 1 107 ? 13.473 -2.032 -19.051 1.00 50.88 107 LEU A N 1
ATOM 863 C CA . LEU A 1 107 ? 12.068 -2.233 -19.377 1.00 50.88 107 LEU A CA 1
ATOM 864 C C . LEU A 1 107 ? 11.617 -1.195 -20.415 1.00 50.88 107 LEU A C 1
ATOM 866 O O . LEU A 1 107 ? 11.731 0.002 -20.192 1.00 50.88 107 LEU A O 1
ATOM 870 N N . TRP A 1 108 ? 11.101 -1.725 -21.526 1.00 56.06 108 TRP A N 1
ATOM 871 C CA . TRP A 1 108 ? 10.137 -1.222 -22.521 1.00 56.06 108 TRP A CA 1
ATOM 872 C C . TRP A 1 108 ? 9.736 0.277 -22.580 1.00 56.06 108 TRP A C 1
ATOM 874 O O . TRP A 1 108 ? 9.558 0.953 -21.575 1.00 56.06 108 TRP A O 1
ATOM 884 N N . TYR A 1 109 ? 9.381 0.731 -23.793 1.00 50.94 109 TYR A N 1
ATOM 885 C CA . TYR A 1 109 ? 8.921 2.081 -24.205 1.00 50.94 109 TYR A CA 1
ATOM 886 C C . TYR A 1 109 ? 7.786 2.754 -23.388 1.00 50.94 109 TYR A C 1
ATOM 888 O O . TYR A 1 109 ? 7.427 3.891 -23.678 1.00 50.94 109 TYR A O 1
ATOM 896 N N . ALA A 1 110 ? 7.203 2.089 -22.388 1.00 58.94 110 ALA A N 1
ATOM 897 C CA . ALA A 1 110 ? 6.140 2.623 -21.528 1.00 58.94 110 ALA A CA 1
ATOM 89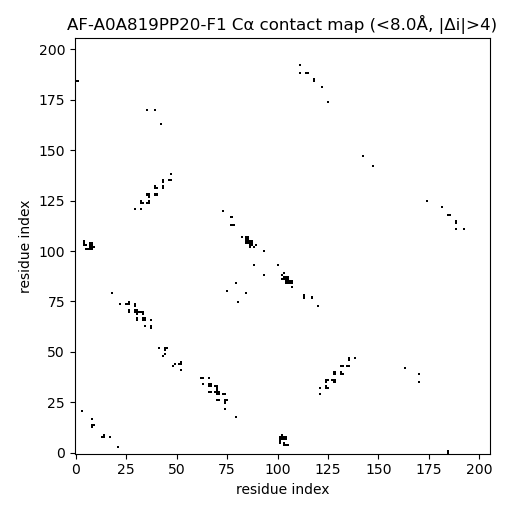8 C C . ALA A 1 110 ? 6.512 2.635 -20.030 1.00 58.94 110 ALA A C 1
ATOM 900 O O . ALA A 1 110 ? 5.627 2.747 -19.178 1.00 58.94 110 ALA A O 1
ATOM 901 N N . ARG A 1 111 ? 7.807 2.511 -19.705 1.00 65.94 111 ARG A N 1
ATOM 902 C CA . ARG A 1 111 ? 8.349 2.496 -18.338 1.00 65.94 111 ARG A CA 1
ATOM 903 C C . ARG A 1 111 ? 7.772 3.600 -17.454 1.00 65.94 111 ARG A C 1
ATOM 905 O O . ARG A 1 111 ? 7.224 3.292 -16.402 1.00 65.94 111 ARG A O 1
ATOM 912 N N . ASP A 1 112 ? 7.780 4.841 -17.927 1.00 66.50 112 ASP A N 1
ATOM 913 C CA . ASP A 1 112 ? 7.323 5.998 -17.147 1.00 66.50 112 ASP A CA 1
ATOM 914 C C . ASP A 1 112 ? 5.842 5.903 -16.752 1.00 66.50 112 ASP A C 1
ATOM 916 O O . ASP A 1 112 ? 5.456 6.244 -15.632 1.00 66.50 112 ASP A O 1
ATOM 920 N N . VAL A 1 113 ? 4.994 5.395 -17.654 1.00 72.12 113 VAL A N 1
ATOM 921 C CA . VAL A 1 113 ? 3.554 5.223 -17.402 1.00 72.12 113 VAL A CA 1
ATOM 922 C C . VAL A 1 113 ? 3.327 4.167 -16.324 1.00 72.12 113 VAL A C 1
ATOM 924 O O . VAL A 1 113 ? 2.498 4.354 -15.431 1.00 72.12 113 VAL A O 1
ATOM 927 N N . TYR A 1 114 ? 4.079 3.069 -16.380 1.00 72.12 114 TYR A N 1
ATOM 928 C CA . TYR A 1 114 ? 3.944 1.968 -15.433 1.00 72.12 114 TYR A CA 1
ATOM 929 C C . TYR A 1 114 ? 4.569 2.261 -14.073 1.00 72.12 114 TYR A C 1
ATOM 931 O O . TYR A 1 114 ? 3.955 1.921 -13.065 1.00 72.12 114 TYR A O 1
ATOM 939 N N . GLU A 1 115 ? 5.722 2.930 -14.024 1.00 73.62 115 GLU A N 1
ATOM 940 C CA . GLU A 1 115 ? 6.319 3.413 -12.774 1.00 73.62 115 GLU A CA 1
ATOM 941 C C . GLU A 1 115 ? 5.378 4.408 -12.083 1.00 73.62 115 GLU A C 1
ATOM 943 O O . GLU A 1 115 ? 5.116 4.293 -10.886 1.00 73.62 115 GLU A O 1
ATOM 948 N N . THR A 1 116 ? 4.765 5.322 -12.845 1.00 74.88 116 THR A N 1
ATOM 949 C CA . THR A 1 116 ? 3.767 6.256 -12.303 1.00 74.88 116 THR A CA 1
ATOM 950 C C . THR A 1 116 ? 2.532 5.519 -11.777 1.00 74.88 116 THR A C 1
ATOM 952 O O . THR A 1 116 ? 2.026 5.838 -10.699 1.00 74.88 116 THR A O 1
ATOM 955 N N . PHE A 1 117 ? 2.033 4.521 -12.511 1.00 79.62 117 PHE A N 1
ATOM 956 C CA . PHE A 1 117 ? 0.867 3.740 -12.101 1.00 79.62 117 PHE A CA 1
ATOM 957 C C . PHE A 1 117 ? 1.143 2.879 -10.860 1.00 79.62 117 PHE A C 1
ATOM 959 O O . PHE A 1 117 ? 0.331 2.880 -9.933 1.00 79.62 117 PHE A O 1
ATOM 966 N N . ASP A 1 118 ? 2.296 2.205 -10.799 1.00 78.88 118 ASP A N 1
ATOM 967 C CA . ASP A 1 118 ? 2.748 1.462 -9.616 1.00 78.88 118 ASP A CA 1
ATOM 968 C C . ASP A 1 118 ? 2.877 2.375 -8.404 1.00 78.88 118 ASP A C 1
ATOM 970 O O . ASP A 1 118 ? 2.406 2.052 -7.311 1.00 78.88 118 ASP A O 1
ATOM 974 N N . LEU A 1 119 ? 3.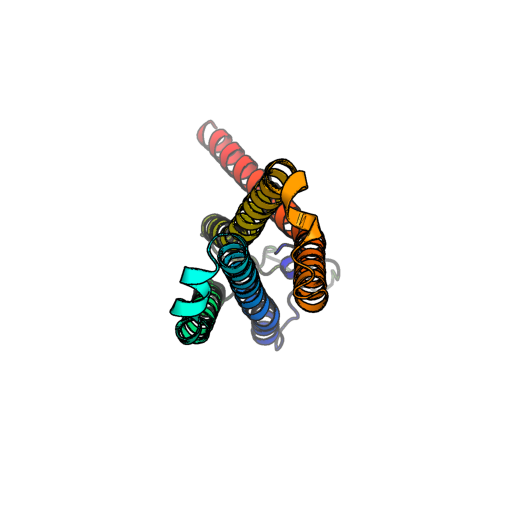449 3.560 -8.606 1.00 81.50 119 LEU A N 1
ATOM 975 C CA . LEU A 1 119 ? 3.599 4.526 -7.540 1.00 81.50 119 LEU A CA 1
ATOM 976 C C . LEU A 1 119 ? 2.240 4.991 -7.011 1.00 81.50 119 LEU A C 1
ATOM 978 O O . LEU A 1 119 ? 2.034 5.012 -5.799 1.00 81.50 119 LEU A O 1
ATOM 982 N N . LEU A 1 120 ? 1.282 5.307 -7.888 1.00 84.00 120 LEU A N 1
ATOM 983 C CA . LEU A 1 120 ? -0.080 5.682 -7.490 1.00 84.00 120 LEU A CA 1
ATOM 984 C C . LEU A 1 120 ? -0.779 4.558 -6.719 1.00 84.00 120 LEU A C 1
ATOM 986 O O . LEU A 1 120 ? -1.409 4.797 -5.682 1.00 84.00 120 LEU A O 1
ATOM 990 N N . ILE A 1 121 ? -0.646 3.327 -7.203 1.00 85.88 121 ILE A N 1
ATOM 991 C CA . ILE A 1 121 ? -1.197 2.140 -6.557 1.00 85.88 121 ILE A CA 1
ATOM 992 C C . ILE A 1 121 ? -0.577 1.927 -5.184 1.00 85.88 121 ILE A C 1
ATOM 994 O O . ILE A 1 121 ? -1.316 1.708 -4.231 1.00 85.88 121 ILE A O 1
ATOM 998 N N . THR A 1 122 ? 0.744 2.021 -5.063 1.00 84.25 122 THR A N 1
ATOM 999 C CA . THR A 1 122 ? 1.482 1.811 -3.812 1.00 84.25 122 THR A CA 1
ATOM 1000 C C . THR A 1 122 ? 1.201 2.936 -2.810 1.00 84.25 122 THR A C 1
ATOM 1002 O O . THR A 1 122 ? 1.055 2.701 -1.607 1.00 84.25 122 THR A O 1
ATOM 1005 N N . PHE A 1 123 ? 1.0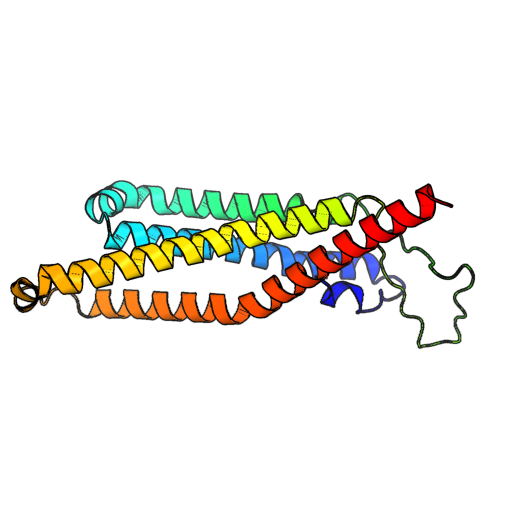31 4.167 -3.296 1.00 86.56 123 PHE A N 1
ATOM 1006 C CA . PHE A 1 123 ? 0.732 5.338 -2.475 1.00 86.56 123 PHE A CA 1
ATOM 1007 C C . PHE A 1 123 ? -0.713 5.358 -1.957 1.00 86.56 123 PHE A C 1
ATOM 1009 O O . PHE A 1 123 ? -0.982 5.919 -0.892 1.00 86.56 123 PHE A O 1
ATOM 1016 N N . THR A 1 124 ? -1.652 4.723 -2.664 1.00 89.94 124 THR A N 1
ATOM 1017 C CA . THR A 1 124 ? -3.076 4.664 -2.289 1.00 89.94 124 THR A CA 1
ATOM 1018 C C . THR A 1 124 ? -3.326 4.015 -0.914 1.00 89.94 124 THR A C 1
ATOM 1020 O O . THR A 1 124 ? -3.897 4.681 -0.042 1.00 89.94 124 THR A O 1
ATOM 1023 N N . PRO A 1 125 ? -2.906 2.761 -0.639 1.00 91.06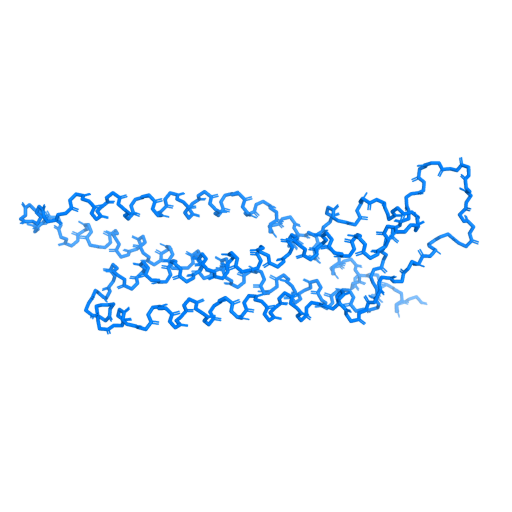 125 PRO A N 1
ATOM 1024 C CA . PRO A 1 125 ? -3.080 2.143 0.671 1.00 91.06 125 PRO A CA 1
ATOM 1025 C C . PRO A 1 125 ? -2.282 2.884 1.747 1.00 91.06 125 PRO A C 1
ATOM 1027 O O . PRO A 1 125 ? -2.781 3.052 2.858 1.00 91.06 125 PRO A O 1
ATOM 1030 N N . TYR A 1 126 ? -1.094 3.401 1.419 1.00 88.69 126 TYR A N 1
ATOM 1031 C CA . TYR A 1 126 ? -0.276 4.175 2.354 1.00 88.69 126 TYR A CA 1
ATOM 1032 C C . TYR A 1 126 ? -0.984 5.462 2.811 1.00 88.69 126 TYR A C 1
ATOM 1034 O O . TYR A 1 126 ? -1.119 5.725 4.009 1.00 88.69 126 TYR A O 1
ATOM 1042 N N . SER A 1 127 ? -1.527 6.225 1.861 1.00 90.69 127 SER A N 1
ATOM 1043 C CA . SER A 1 127 ? -2.324 7.430 2.119 1.00 90.69 127 SER A CA 1
ATOM 1044 C C . SER A 1 127 ? -3.563 7.118 2.945 1.00 90.69 127 SER A C 1
ATOM 1046 O O . SER A 1 127 ? -3.904 7.860 3.865 1.00 90.69 127 SER A O 1
ATOM 1048 N N . LEU A 1 128 ? -4.217 5.989 2.664 1.00 93.62 128 LEU A N 1
ATOM 1049 C CA . LEU A 1 128 ? -5.387 5.536 3.406 1.00 93.62 128 LEU A CA 1
ATOM 1050 C C . LEU A 1 128 ? -5.037 5.195 4.862 1.00 93.62 128 LEU A C 1
ATOM 1052 O O . LEU A 1 128 ? -5.774 5.577 5.776 1.00 93.62 128 LEU A O 1
ATOM 1056 N N . VAL A 1 129 ? -3.899 4.534 5.103 1.00 92.06 129 VAL A N 1
ATOM 1057 C CA . VAL A 1 129 ? -3.370 4.277 6.454 1.00 92.06 129 VAL A CA 1
ATOM 1058 C C . VAL A 1 129 ? -3.094 5.592 7.176 1.00 92.06 129 VAL A C 1
ATOM 1060 O O . VAL A 1 129 ? -3.569 5.774 8.299 1.00 92.06 129 VAL A O 1
ATOM 1063 N N . LEU A 1 130 ? -2.378 6.524 6.544 1.00 90.06 130 LEU A N 1
ATOM 1064 C CA . LEU A 1 130 ? -2.041 7.815 7.143 1.00 90.06 130 LEU A CA 1
ATOM 1065 C C . LEU A 1 130 ? -3.305 8.618 7.485 1.00 90.06 130 LEU A C 1
ATOM 1067 O O . LEU A 1 130 ? -3.473 9.076 8.616 1.00 90.06 130 LEU A O 1
ATOM 1071 N N . PHE A 1 131 ? -4.237 8.722 6.538 1.00 93.19 131 PHE A N 1
ATOM 1072 C CA . PHE A 1 131 ? -5.498 9.438 6.700 1.00 93.19 131 PHE A CA 1
ATOM 1073 C C . PHE A 1 131 ? -6.349 8.860 7.836 1.00 93.19 131 PHE A C 1
ATOM 1075 O O . PHE A 1 131 ? -6.809 9.589 8.718 1.00 93.19 131 PHE A O 1
ATOM 1082 N N . THR A 1 132 ? -6.520 7.536 7.872 1.00 92.94 132 THR A N 1
ATOM 1083 C CA . THR A 1 132 ? -7.283 6.872 8.940 1.00 92.94 132 THR A CA 1
ATOM 1084 C C . THR A 1 132 ? -6.623 7.033 10.312 1.00 92.94 132 THR A C 1
ATOM 1086 O O . THR A 1 132 ? -7.338 7.198 11.304 1.00 92.94 132 THR A O 1
ATOM 1089 N N . HIS A 1 133 ? -5.288 7.071 10.393 1.00 88.06 133 HIS A N 1
ATOM 1090 C CA . HIS A 1 133 ? -4.570 7.371 11.638 1.00 88.06 133 HIS A CA 1
ATOM 1091 C C . HIS A 1 133 ? -4.760 8.807 12.101 1.00 88.06 133 HIS A C 1
ATOM 1093 O O . HIS A 1 133 ? -5.035 9.022 13.282 1.00 88.06 133 HIS A O 1
ATOM 1099 N N . LEU A 1 134 ? -4.646 9.779 11.195 1.00 90.44 134 LEU A N 1
ATOM 1100 C CA . LEU A 1 134 ? -4.875 11.187 11.515 1.00 90.44 134 LEU A CA 1
ATOM 1101 C C . LEU A 1 134 ? -6.286 11.384 12.075 1.00 90.44 134 LEU A C 1
ATOM 1103 O O . LEU A 1 134 ? -6.446 11.942 13.159 1.00 90.44 134 LEU A O 1
ATOM 1107 N N . LEU A 1 135 ? -7.303 10.824 11.412 1.00 91.69 135 LEU A N 1
ATOM 1108 C CA . LEU A 1 135 ? -8.679 10.866 11.907 1.00 91.69 135 LEU A CA 1
ATOM 1109 C C . LEU A 1 135 ? -8.832 10.189 13.275 1.00 91.69 135 LEU A C 1
ATOM 1111 O O . LEU A 1 135 ? -9.524 10.709 14.152 1.00 91.69 135 LEU A O 1
ATOM 1115 N N . LEU A 1 136 ? -8.187 9.039 13.479 1.00 87.94 136 LEU A N 1
ATOM 1116 C CA . LEU A 1 136 ? -8.220 8.333 14.756 1.00 87.94 136 LEU A CA 1
ATOM 1117 C C . LEU A 1 136 ? -7.617 9.183 15.882 1.00 87.94 136 LEU A C 1
ATOM 1119 O O . LEU A 1 136 ? -8.217 9.285 16.953 1.00 87.94 136 LEU A O 1
ATOM 1123 N N . ILE A 1 137 ? -6.457 9.802 15.646 1.00 87.12 137 ILE A N 1
ATOM 1124 C CA . ILE A 1 137 ? -5.791 10.693 16.603 1.00 87.12 137 ILE A CA 1
ATOM 1125 C C . ILE A 1 137 ? -6.705 11.873 16.930 1.00 87.12 137 ILE A C 1
ATOM 1127 O O . ILE A 1 137 ? -6.946 12.133 18.109 1.00 87.12 137 ILE A O 1
ATOM 1131 N N . THR A 1 138 ? -7.291 12.522 15.920 1.00 89.31 138 THR A N 1
ATOM 1132 C CA . THR A 1 138 ? -8.223 13.641 16.116 1.00 89.31 138 THR A CA 1
ATOM 1133 C C . THR A 1 138 ? -9.423 13.230 16.971 1.00 89.31 138 THR A C 1
ATOM 1135 O O . THR A 1 138 ? -9.766 13.926 17.928 1.00 89.31 138 THR A O 1
ATOM 1138 N N . VAL A 1 139 ? -10.027 12.064 16.713 1.00 87.50 139 VAL A N 1
ATOM 1139 C CA . VAL A 1 139 ? -11.149 11.560 17.525 1.00 87.50 139 VAL A CA 1
ATOM 1140 C C . VAL A 1 139 ? -10.717 11.241 18.958 1.00 87.50 139 VAL A C 1
ATOM 1142 O O . VAL A 1 139 ? -11.456 11.531 19.902 1.00 87.50 139 VAL A O 1
ATOM 1145 N N . LEU A 1 140 ? -9.538 10.646 19.151 1.00 82.88 140 LEU A N 1
ATOM 1146 C CA . LEU A 1 140 ? -9.018 10.326 20.481 1.00 82.88 140 LEU A CA 1
ATOM 1147 C C . LEU A 1 140 ? -8.710 11.591 21.292 1.00 82.88 140 LEU A C 1
ATOM 1149 O O . LEU A 1 140 ? -9.047 11.640 22.476 1.00 82.88 140 LEU A O 1
ATOM 1153 N N . LEU A 1 141 ? -8.127 12.614 20.661 1.00 84.94 141 LEU A N 1
ATOM 1154 C CA . LEU A 1 141 ? -7.885 13.917 21.278 1.00 84.94 141 LEU A CA 1
ATOM 1155 C C . LEU A 1 141 ? -9.209 14.591 21.645 1.00 84.94 141 LEU A C 1
ATOM 1157 O O . LEU A 1 141 ? -9.400 14.943 22.807 1.00 84.94 141 LEU A O 1
ATOM 1161 N N . TYR A 1 142 ? -10.163 14.668 20.713 1.00 85.38 142 TYR A N 1
ATOM 1162 C CA . TYR A 1 142 ? -11.485 15.246 20.965 1.00 85.38 142 TYR A CA 1
ATOM 1163 C C . TYR A 1 142 ? -12.209 14.552 22.129 1.00 85.38 142 TYR A C 1
ATOM 1165 O O . TYR A 1 142 ? -12.694 15.206 23.050 1.00 85.38 142 TYR A O 1
ATOM 1173 N N . ARG A 1 143 ? -12.213 13.212 22.164 1.00 77.94 143 ARG A N 1
ATOM 1174 C CA . ARG A 1 143 ? -12.795 12.448 23.280 1.00 77.94 143 ARG A CA 1
ATOM 1175 C C . ARG A 1 143 ? -12.063 12.680 24.601 1.00 77.94 143 ARG A C 1
ATOM 1177 O O . ARG A 1 143 ? -12.714 12.675 25.639 1.00 77.94 143 ARG A O 1
ATOM 1184 N N . LYS A 1 144 ? -10.742 12.875 24.599 1.00 76.31 144 LYS A N 1
ATOM 1185 C CA . LYS A 1 144 ? -9.991 13.210 25.819 1.00 76.31 144 LYS A CA 1
ATOM 1186 C C . LYS A 1 144 ? -10.420 14.571 26.375 1.00 76.31 144 LYS A C 1
ATOM 1188 O O . LYS A 1 144 ? -10.582 14.681 27.584 1.00 76.31 144 LYS A O 1
ATOM 1193 N N . PHE A 1 145 ? -10.660 15.556 25.509 1.00 73.81 145 PHE A N 1
ATOM 1194 C CA . PHE A 1 145 ? -11.156 16.873 25.913 1.00 73.81 145 PHE A CA 1
ATOM 1195 C C . PHE A 1 145 ? -12.605 16.827 26.418 1.00 73.81 145 PHE A C 1
ATOM 1197 O O . PHE A 1 145 ? -12.896 17.371 27.476 1.00 73.81 145 PHE A O 1
ATOM 1204 N N . VAL A 1 146 ? -13.504 16.129 25.717 1.00 68.50 146 VAL A N 1
ATOM 1205 C CA . VAL A 1 146 ? -14.941 16.093 26.061 1.00 68.50 146 VAL A CA 1
ATOM 1206 C C . VAL A 1 146 ? -15.260 15.153 27.237 1.00 68.50 146 VAL A C 1
ATOM 1208 O O . VAL A 1 146 ? -16.208 15.387 27.980 1.00 68.50 146 VAL A O 1
ATOM 1211 N N . ILE A 1 147 ? -14.498 14.066 27.422 1.00 59.75 147 ILE A N 1
ATOM 1212 C CA . ILE A 1 147 ? -14.816 12.972 28.369 1.00 59.75 147 ILE A CA 1
ATOM 1213 C C . ILE A 1 147 ? -13.889 12.987 29.603 1.00 59.75 147 ILE A C 1
ATOM 1215 O O . ILE A 1 147 ? -13.969 12.079 30.435 1.00 59.75 147 ILE A O 1
ATOM 1219 N N . ALA A 1 148 ? -13.053 14.018 29.789 1.00 55.78 148 ALA A N 1
ATOM 1220 C CA . ALA A 1 148 ? -12.269 14.196 31.019 1.00 55.78 148 ALA A CA 1
ATOM 1221 C C . ALA A 1 148 ? -13.143 14.109 32.295 1.00 55.78 148 ALA A C 1
ATOM 1223 O O . ALA A 1 148 ? -12.678 13.615 33.319 1.00 55.78 148 ALA A O 1
ATOM 1224 N N . ASP A 1 149 ? -14.436 14.437 32.189 1.00 51.50 149 ASP A N 1
ATOM 1225 C CA . ASP A 1 149 ? -15.408 14.384 33.288 1.00 51.50 149 ASP A CA 1
ATOM 1226 C C . ASP A 1 149 ? -16.093 13.012 33.506 1.00 51.50 149 ASP A C 1
ATOM 1228 O O . ASP A 1 149 ? -16.577 12.707 34.595 1.00 51.50 149 ASP A O 1
ATOM 1232 N N . ARG A 1 150 ? -16.129 12.120 32.499 1.00 52.88 150 ARG A N 1
ATOM 1233 C CA . ARG A 1 150 ? -16.839 10.814 32.576 1.00 52.88 150 ARG A CA 1
ATOM 1234 C C . ARG A 1 150 ? -15.919 9.587 32.631 1.00 52.88 150 ARG A C 1
ATOM 1236 O O . ARG A 1 150 ? -16.378 8.490 32.962 1.00 52.88 150 ARG A O 1
ATOM 1243 N N . GLN A 1 151 ? -14.621 9.738 32.352 1.00 49.78 151 GLN A N 1
ATOM 1244 C CA . GLN A 1 151 ? -13.670 8.619 32.233 1.00 49.78 151 GLN A CA 1
ATOM 1245 C C . GLN A 1 151 ? -13.312 7.901 33.548 1.00 49.78 151 GLN A C 1
ATOM 1247 O O . GLN A 1 151 ? -12.731 6.817 33.494 1.00 49.78 151 GLN A O 1
ATOM 1252 N N . ARG A 1 152 ? -13.716 8.410 34.721 1.00 51.72 152 ARG A N 1
ATOM 1253 C CA . ARG A 1 152 ? -13.551 7.684 35.998 1.00 51.72 152 ARG A CA 1
ATOM 1254 C C . ARG A 1 152 ? -14.426 6.426 36.119 1.00 51.72 152 ARG A C 1
ATOM 1256 O O . ARG A 1 152 ? -14.118 5.580 36.949 1.00 51.72 152 ARG A O 1
ATOM 1263 N N . ARG A 1 153 ? -15.490 6.264 35.314 1.00 50.72 153 ARG A N 1
ATOM 1264 C CA . ARG A 1 153 ? -16.471 5.166 35.490 1.00 50.72 153 ARG A CA 1
ATOM 1265 C C . ARG A 1 153 ? -16.359 3.988 34.516 1.00 50.72 153 ARG A C 1
ATOM 1267 O O . ARG A 1 153 ? -17.011 2.976 34.738 1.00 50.72 153 ARG A O 1
ATOM 1274 N N . GLN A 1 154 ? -15.532 4.054 33.472 1.00 53.38 154 GLN A N 1
ATOM 1275 C CA . GLN A 1 154 ? -15.390 2.949 32.508 1.00 53.38 154 GLN A CA 1
ATOM 1276 C C . GLN A 1 154 ? -14.027 2.255 32.643 1.00 53.38 154 GLN A C 1
ATOM 1278 O O . GLN A 1 154 ? -13.137 2.403 31.812 1.00 53.38 154 GLN A O 1
ATOM 1283 N N . ALA A 1 155 ? -13.893 1.433 33.689 1.00 50.59 155 ALA A N 1
ATOM 1284 C CA . ALA A 1 155 ? -12.793 0.476 33.884 1.00 50.59 155 ALA A CA 1
ATOM 1285 C C . ALA A 1 155 ? -12.863 -0.745 32.931 1.00 50.59 155 ALA A C 1
ATOM 1287 O O . ALA A 1 155 ? -12.099 -1.705 33.060 1.00 50.59 155 ALA A O 1
ATOM 1288 N N . GLY A 1 156 ? -13.775 -0.718 31.955 1.00 53.09 156 GLY A N 1
ATOM 1289 C CA . GLY A 1 156 ? -14.005 -1.794 31.001 1.00 53.09 156 GLY A CA 1
ATOM 1290 C C . GLY A 1 156 ? -12.880 -1.905 29.976 1.00 53.09 156 GLY A C 1
ATOM 1291 O O . GLY A 1 156 ? -12.879 -1.210 28.967 1.00 53.09 156 GLY A O 1
ATOM 1292 N N . SER A 1 157 ? -11.978 -2.857 30.228 1.00 63.94 157 SER A N 1
ATOM 1293 C CA . SER A 1 157 ? -11.016 -3.457 29.293 1.00 63.94 157 SER A CA 1
ATOM 1294 C C . SER A 1 157 ? -9.668 -2.740 29.105 1.00 63.94 157 SER A C 1
ATOM 1296 O O . SER A 1 157 ? -9.327 -2.243 28.028 1.00 63.94 157 SER A O 1
ATOM 1298 N N . ARG A 1 158 ? -8.787 -2.843 30.117 1.00 73.06 158 ARG A N 1
ATOM 1299 C CA . ARG A 1 158 ? -7.324 -2.673 29.930 1.00 73.06 158 ARG A CA 1
ATOM 1300 C C . ARG A 1 158 ? -6.798 -3.479 28.728 1.00 73.06 158 ARG A C 1
ATOM 1302 O O . ARG A 1 158 ? -5.884 -3.023 28.046 1.00 73.06 158 ARG A O 1
ATOM 1309 N N . LYS A 1 159 ? -7.390 -4.650 28.451 1.00 74.56 159 LYS A N 1
ATOM 1310 C CA . LYS A 1 159 ? -7.037 -5.532 27.326 1.00 74.56 159 LYS A CA 1
ATOM 1311 C C . LYS A 1 159 ? -7.248 -4.854 25.968 1.00 74.56 159 LYS A C 1
ATOM 1313 O O . LYS A 1 159 ? -6.359 -4.897 25.126 1.00 74.56 159 LYS A O 1
ATOM 1318 N N . TYR A 1 160 ? -8.374 -4.171 25.782 1.00 73.12 160 TYR A N 1
ATOM 1319 C CA . TYR A 1 160 ? -8.682 -3.454 24.545 1.00 73.12 160 TYR A CA 1
ATOM 1320 C C . TYR A 1 160 ? -7.743 -2.266 24.320 1.00 73.12 160 TYR A C 1
ATOM 1322 O O . TYR A 1 160 ? -7.237 -2.079 23.218 1.00 73.12 160 TYR A O 1
ATOM 1330 N N . ARG A 1 161 ? -7.432 -1.503 25.379 1.00 76.50 161 ARG A N 1
ATOM 1331 C CA . ARG A 1 161 ? -6.477 -0.389 25.279 1.00 76.50 161 ARG A CA 1
ATOM 1332 C C . ARG A 1 161 ? -5.070 -0.875 24.902 1.00 76.50 161 ARG A C 1
ATOM 1334 O O . ARG A 1 161 ? -4.421 -0.228 24.088 1.00 76.50 161 ARG A O 1
ATOM 1341 N N . ARG A 1 162 ? -4.623 -2.017 25.444 1.00 83.56 162 ARG A N 1
ATOM 1342 C CA . ARG A 1 162 ? -3.339 -2.640 25.071 1.00 83.56 162 ARG A CA 1
ATOM 1343 C C . ARG A 1 162 ? -3.313 -3.075 23.605 1.00 83.56 162 ARG A C 1
ATOM 1345 O O . ARG A 1 162 ? -2.364 -2.730 22.917 1.00 83.56 162 ARG A O 1
ATOM 1352 N N . LEU A 1 163 ? -4.364 -3.745 23.124 1.00 81.19 163 LEU A N 1
ATOM 1353 C CA . LEU A 1 163 ? -4.479 -4.141 21.713 1.00 81.19 163 LEU A CA 1
ATOM 1354 C C . LEU A 1 163 ? -4.464 -2.923 20.776 1.00 81.19 163 LEU A C 1
ATOM 1356 O O . LEU A 1 163 ? -3.777 -2.911 19.762 1.00 81.19 163 LEU A O 1
ATOM 1360 N N . LEU A 1 164 ? -5.205 -1.869 21.127 1.00 80.06 164 LEU A N 1
ATOM 1361 C CA . LEU A 1 164 ? -5.248 -0.645 20.330 1.00 80.06 164 LEU A CA 1
ATOM 1362 C C . LEU A 1 164 ? -3.874 0.039 20.262 1.00 80.06 164 LEU A C 1
ATOM 1364 O O . LEU A 1 164 ? -3.529 0.605 19.228 1.00 80.06 164 LEU A O 1
ATOM 1368 N N . PHE A 1 165 ? -3.113 -0.005 21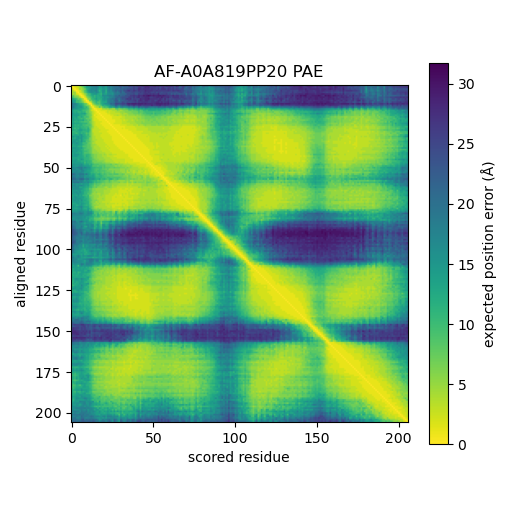.358 1.00 84.00 165 PHE A N 1
ATOM 1369 C CA . PHE A 1 165 ? -1.758 0.530 21.428 1.00 84.00 165 PHE A CA 1
ATOM 1370 C C . PHE A 1 165 ? -0.766 -0.304 20.609 1.00 84.00 165 PHE A C 1
ATOM 1372 O O . PHE A 1 165 ? -0.011 0.273 19.835 1.00 84.00 165 PHE A O 1
ATOM 1379 N N . SER A 1 166 ? -0.806 -1.638 20.712 1.00 86.88 166 SER A N 1
ATOM 1380 C CA . SER A 1 166 ? 0.082 -2.513 19.935 1.00 86.88 166 SER A CA 1
ATOM 1381 C C . SER A 1 166 ? -0.157 -2.385 18.431 1.00 86.88 166 SER A C 1
ATOM 1383 O O . SER A 1 166 ? 0.801 -2.317 17.671 1.00 86.88 166 SER A O 1
ATOM 1385 N N . LEU A 1 167 ? -1.418 -2.272 17.999 1.00 83.31 167 LEU A N 1
ATOM 1386 C CA . LEU A 1 167 ? -1.747 -2.035 16.590 1.00 83.31 167 LEU A CA 1
ATOM 1387 C C . LEU A 1 167 ? -1.271 -0.658 16.107 1.00 83.31 167 LEU A C 1
ATOM 1389 O O . LEU A 1 167 ? -0.751 -0.547 15.007 1.00 83.31 167 LEU A O 1
ATOM 1393 N N . ASN A 1 168 ? -1.397 0.383 16.937 1.00 83.88 168 ASN A N 1
ATOM 1394 C CA . ASN A 1 168 ? -0.827 1.707 16.658 1.00 83.88 168 ASN A CA 1
ATOM 1395 C C . ASN A 1 168 ? 0.684 1.638 16.438 1.00 83.88 168 ASN A C 1
ATOM 1397 O O . ASN A 1 168 ? 1.198 2.223 15.494 1.00 83.88 168 ASN A O 1
ATOM 1401 N N . LEU A 1 169 ? 1.381 0.944 17.338 1.00 89.12 169 LEU A N 1
ATOM 1402 C CA . LEU A 1 169 ? 2.830 0.826 17.293 1.00 89.12 169 LEU A CA 1
ATOM 1403 C C . LEU A 1 169 ? 3.273 0.073 16.037 1.00 89.12 169 LEU A C 1
ATOM 1405 O O . LEU A 1 169 ? 4.197 0.517 15.369 1.00 89.12 169 LEU A O 1
ATOM 1409 N N . PHE A 1 170 ? 2.570 -1.007 15.687 1.00 89.56 170 PHE A N 1
ATOM 1410 C CA . PHE A 1 170 ? 2.788 -1.738 14.441 1.00 89.56 170 PHE A CA 1
ATOM 1411 C C . PHE A 1 170 ? 2.603 -0.843 13.210 1.00 89.56 170 PHE A C 1
ATOM 1413 O O . PHE A 1 170 ? 3.432 -0.870 12.311 1.00 89.56 170 PHE A O 1
ATOM 1420 N N . LEU A 1 171 ? 1.557 -0.013 13.186 1.00 86.81 171 LEU A N 1
ATOM 1421 C CA . LEU A 1 171 ? 1.275 0.877 12.058 1.00 86.81 171 LEU A CA 1
ATOM 1422 C C . LEU A 1 171 ? 2.312 2.002 11.947 1.00 86.81 171 LEU A C 1
ATOM 1424 O O . LEU A 1 171 ? 2.758 2.302 10.849 1.00 86.81 171 LEU A O 1
ATOM 1428 N N . ILE A 1 172 ? 2.755 2.578 13.068 1.00 88.00 172 ILE A N 1
ATOM 1429 C CA . ILE A 1 172 ? 3.851 3.560 13.082 1.00 88.00 172 ILE A CA 1
ATOM 1430 C C . ILE A 1 172 ? 5.152 2.917 12.600 1.00 88.00 172 ILE A C 1
ATOM 1432 O O . ILE A 1 172 ? 5.839 3.498 11.769 1.00 88.00 172 ILE A O 1
ATOM 1436 N N . TRP A 1 173 ? 5.475 1.719 13.092 1.00 91.81 173 TRP A N 1
ATOM 1437 C CA . TRP A 1 173 ? 6.649 0.970 12.652 1.00 91.81 173 TRP A CA 1
ATOM 1438 C C . TRP A 1 173 ? 6.594 0.700 11.147 1.00 91.81 173 TRP A C 1
ATOM 1440 O O . TRP A 1 173 ? 7.531 1.044 10.438 1.00 91.81 173 TRP A O 1
ATOM 1450 N N . PHE A 1 174 ? 5.461 0.205 10.647 1.00 88.31 174 PHE A N 1
ATOM 1451 C CA . PHE A 1 174 ? 5.237 -0.013 9.223 1.00 88.31 174 PHE A CA 1
ATOM 1452 C C . PHE A 1 174 ? 5.435 1.276 8.414 1.00 88.31 174 PHE A C 1
ATOM 1454 O O . PHE A 1 174 ? 6.187 1.285 7.443 1.00 88.31 174 PHE A O 1
ATOM 1461 N N . LEU A 1 175 ? 4.823 2.386 8.842 1.00 86.12 175 LEU A N 1
ATOM 1462 C CA . LEU A 1 175 ? 4.976 3.672 8.168 1.00 86.12 175 LEU A CA 1
ATOM 1463 C C . LEU A 1 175 ? 6.440 4.110 8.140 1.00 86.12 175 LEU A C 1
ATOM 1465 O O . LEU A 1 175 ? 6.881 4.522 7.077 1.00 86.12 175 LEU A O 1
ATOM 1469 N N . LEU A 1 176 ? 7.182 3.997 9.247 1.00 90.12 176 LEU A N 1
ATOM 1470 C CA . LEU A 1 176 ? 8.595 4.388 9.352 1.00 90.12 176 LEU A CA 1
ATOM 1471 C C . LEU A 1 176 ? 9.532 3.496 8.532 1.00 90.12 176 LEU A C 1
ATOM 1473 O O . LEU A 1 176 ? 10.506 3.993 7.980 1.00 90.12 176 LEU A O 1
ATOM 1477 N N . THR A 1 177 ? 9.253 2.197 8.448 1.00 90.88 177 THR A N 1
ATOM 1478 C CA . THR A 1 177 ? 10.063 1.261 7.659 1.00 90.88 177 THR A CA 1
ATOM 1479 C C . THR A 1 177 ? 9.861 1.478 6.162 1.00 90.88 177 THR A C 1
ATOM 1481 O O . THR A 1 177 ? 10.827 1.437 5.407 1.00 90.88 177 THR A O 1
ATOM 1484 N N . TRP A 1 178 ? 8.628 1.752 5.730 1.00 85.06 178 TRP A N 1
ATOM 1485 C CA . TRP A 1 178 ? 8.300 1.879 4.308 1.00 85.06 178 TRP A CA 1
ATOM 1486 C C . TRP A 1 178 ? 8.416 3.307 3.760 1.00 85.06 178 TRP A C 1
ATOM 1488 O O . TRP A 1 178 ? 8.707 3.469 2.577 1.00 85.06 178 TRP A O 1
ATOM 1498 N N . SER A 1 179 ? 8.235 4.353 4.581 1.00 84.6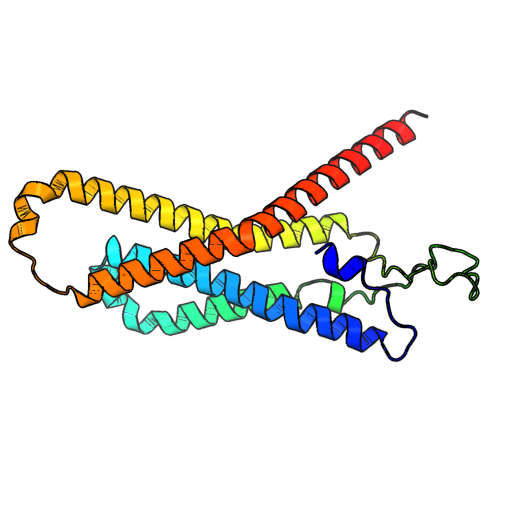9 179 SER A N 1
ATOM 1499 C CA . SER A 1 179 ? 8.283 5.748 4.096 1.00 84.69 179 SER A CA 1
ATOM 1500 C C . SER A 1 179 ? 9.585 6.126 3.395 1.00 84.69 179 SER A C 1
ATOM 1502 O O . SER A 1 179 ? 9.477 6.747 2.344 1.00 84.69 179 SER A O 1
ATOM 1504 N N . PRO A 1 180 ? 10.791 5.783 3.890 1.00 88.06 180 PRO A N 1
ATOM 1505 C CA . PRO A 1 180 ? 12.025 6.179 3.218 1.00 88.06 180 PRO A CA 1
ATOM 1506 C C . PRO A 1 180 ? 12.103 5.635 1.793 1.00 88.06 180 PRO A C 1
ATOM 1508 O O . PRO A 1 180 ? 12.481 6.363 0.882 1.00 88.06 180 PRO A O 1
ATOM 1511 N N . TRP A 1 181 ? 11.690 4.381 1.601 1.00 83.44 181 TRP A N 1
ATOM 1512 C CA . TRP A 1 181 ? 11.700 3.726 0.297 1.00 83.44 181 TRP A CA 1
ATOM 1513 C C . TRP A 1 181 ? 10.660 4.329 -0.652 1.00 83.44 181 TRP A C 1
ATOM 1515 O O . TRP A 1 181 ? 11.006 4.727 -1.759 1.00 83.44 181 TRP A O 1
ATOM 1525 N N . VAL A 1 182 ? 9.416 4.500 -0.187 1.00 81.50 182 VAL A N 1
ATOM 1526 C CA . VAL A 1 182 ? 8.339 5.110 -0.990 1.00 81.50 182 VAL A CA 1
ATOM 1527 C C . VAL A 1 182 ? 8.669 6.558 -1.360 1.00 81.50 182 VAL A C 1
ATOM 1529 O O . VAL A 1 182 ? 8.445 6.972 -2.493 1.00 81.50 182 VAL A O 1
ATOM 1532 N N . LEU A 1 183 ? 9.219 7.336 -0.422 1.00 84.12 183 LEU A N 1
ATOM 1533 C CA . LEU A 1 183 ? 9.632 8.714 -0.681 1.00 84.12 183 LEU A CA 1
ATOM 1534 C C . LEU A 1 183 ? 10.801 8.767 -1.662 1.00 84.12 183 LEU A C 1
ATOM 1536 O O . LEU A 1 183 ? 10.788 9.604 -2.557 1.00 84.12 183 LEU A O 1
ATOM 1540 N N . TYR A 1 184 ? 11.788 7.881 -1.518 1.00 85.31 184 TYR A N 1
ATOM 1541 C CA . TYR A 1 184 ? 12.912 7.802 -2.445 1.00 85.31 184 TYR A CA 1
ATOM 1542 C C . TYR A 1 184 ? 12.443 7.503 -3.872 1.00 85.31 184 TYR A C 1
ATOM 1544 O O . TYR A 1 184 ? 12.765 8.268 -4.778 1.00 85.31 184 TYR A O 1
ATOM 1552 N N . ASP A 1 185 ? 11.631 6.458 -4.065 1.00 76.50 185 ASP A N 1
ATOM 1553 C CA . ASP A 1 185 ? 11.096 6.106 -5.385 1.00 76.50 185 ASP A CA 1
ATOM 1554 C C . ASP A 1 185 ? 10.213 7.233 -5.954 1.00 76.50 185 ASP A C 1
ATOM 1556 O O . ASP A 1 185 ? 10.289 7.532 -7.145 1.00 76.50 185 ASP A O 1
ATOM 1560 N N . PHE A 1 186 ? 9.439 7.928 -5.111 1.00 79.56 186 PHE A N 1
ATOM 1561 C CA . PHE A 1 186 ? 8.664 9.103 -5.521 1.00 79.56 186 PHE A CA 1
ATOM 1562 C C . PHE A 1 186 ? 9.538 10.252 -6.011 1.00 79.56 186 PHE A C 1
ATOM 1564 O O . PHE A 1 186 ? 9.312 10.765 -7.105 1.00 79.56 186 PHE A O 1
ATOM 1571 N N . PHE A 1 187 ? 10.549 10.649 -5.236 1.00 83.00 187 PHE A N 1
ATOM 1572 C CA . PHE A 1 187 ? 11.446 11.729 -5.639 1.00 83.00 187 PHE A CA 1
ATOM 1573 C C . PHE A 1 187 ? 12.226 11.374 -6.904 1.00 83.00 187 PHE A C 1
ATOM 1575 O O . PHE A 1 187 ? 12.361 12.231 -7.772 1.00 83.00 187 PHE A O 1
ATOM 1582 N N . GLN A 1 188 ? 12.682 10.126 -7.043 1.00 77.88 188 GLN A N 1
ATOM 1583 C CA . GLN A 1 188 ? 13.337 9.653 -8.265 1.00 77.88 188 GLN A CA 1
ATOM 1584 C C . GLN A 1 188 ? 12.396 9.715 -9.472 1.00 77.88 188 GLN A C 1
ATOM 1586 O O . GLN A 1 188 ? 12.761 10.284 -10.495 1.00 77.88 188 GLN A O 1
ATOM 1591 N N . SER A 1 189 ? 11.161 9.227 -9.336 1.00 73.38 189 SER A N 1
ATOM 1592 C CA . SER A 1 189 ? 10.171 9.256 -10.422 1.00 73.38 189 SER A CA 1
ATOM 1593 C C . SER A 1 189 ? 9.855 10.688 -10.866 1.00 73.38 189 SER A C 1
ATOM 1595 O O . SER A 1 189 ? 9.824 10.987 -12.057 1.00 73.38 189 SER A O 1
ATOM 1597 N N . VAL A 1 190 ? 9.679 11.608 -9.909 1.00 80.06 190 VAL A N 1
ATOM 1598 C CA . VAL A 1 190 ? 9.442 13.033 -10.194 1.00 80.06 190 VAL A CA 1
ATOM 1599 C C . VAL A 1 190 ? 10.655 13.677 -10.870 1.00 80.06 190 VAL A C 1
ATOM 1601 O O . VAL A 1 190 ? 10.484 14.447 -11.817 1.00 80.06 190 VAL A O 1
ATOM 1604 N N . LEU A 1 191 ? 11.874 13.374 -10.413 1.00 80.94 191 LEU A N 1
ATOM 1605 C CA . LEU A 1 191 ? 13.107 13.884 -11.019 1.00 80.94 191 LEU A CA 1
ATOM 1606 C C . LEU A 1 191 ? 13.268 13.388 -12.459 1.00 80.94 191 LEU A C 1
ATOM 1608 O O . LEU A 1 191 ? 13.506 14.208 -13.344 1.00 80.94 191 LEU A O 1
ATOM 1612 N N . ASN A 1 192 ? 13.072 12.091 -12.703 1.00 73.94 192 ASN A N 1
ATOM 1613 C CA . ASN A 1 192 ? 13.164 11.494 -14.036 1.00 73.94 192 ASN A CA 1
ATOM 1614 C C . ASN A 1 192 ? 12.130 12.082 -14.992 1.00 73.94 192 ASN A C 1
ATOM 1616 O O . ASN A 1 192 ? 12.487 12.493 -16.092 1.00 73.94 192 ASN A O 1
ATOM 1620 N N . PHE A 1 193 ? 10.875 12.196 -14.550 1.00 74.50 193 PHE A N 1
ATOM 1621 C CA . PHE A 1 193 ? 9.814 12.813 -15.342 1.00 74.50 193 PHE A CA 1
ATOM 1622 C C . PHE A 1 193 ? 10.131 14.277 -15.676 1.00 74.50 193 PHE A C 1
ATOM 1624 O O . PHE A 1 193 ? 9.938 14.729 -16.799 1.00 74.50 193 PHE A O 1
ATOM 1631 N N . THR A 1 194 ? 10.656 15.036 -14.710 1.00 79.50 194 THR A N 1
ATOM 1632 C CA . THR A 1 194 ? 11.045 16.434 -14.951 1.00 79.50 194 THR A CA 1
ATOM 1633 C C . THR A 1 194 ? 12.189 16.522 -15.961 1.00 79.50 194 THR A C 1
ATOM 1635 O O . THR A 1 194 ? 12.198 17.407 -16.815 1.00 79.50 194 THR A O 1
ATOM 1638 N N . TYR A 1 195 ? 13.149 15.601 -15.875 1.00 77.19 195 TYR A N 1
ATOM 1639 C CA . TYR A 1 195 ? 14.307 15.557 -16.758 1.00 77.19 195 TYR A CA 1
ATOM 1640 C C . TYR A 1 195 ? 13.937 15.144 -18.191 1.00 77.19 195 TYR A C 1
ATOM 1642 O O . TYR A 1 195 ? 14.416 15.774 -19.133 1.00 77.19 195 TYR A O 1
ATOM 1650 N N . SER A 1 196 ? 13.049 14.156 -18.370 1.00 73.69 196 SER A N 1
ATOM 1651 C CA . SER A 1 196 ? 12.586 13.726 -19.697 1.00 73.69 196 SER A CA 1
ATOM 1652 C C . SER A 1 196 ? 11.815 14.836 -20.412 1.00 73.69 196 SER A C 1
ATOM 1654 O O . SER A 1 196 ? 12.161 15.194 -21.536 1.00 73.69 196 SER A O 1
ATOM 1656 N N . VAL A 1 197 ? 10.871 15.487 -19.722 1.00 77.56 197 VAL A N 1
ATOM 1657 C CA . VAL A 1 197 ? 10.128 16.639 -20.262 1.00 77.56 197 VAL A CA 1
ATOM 1658 C C . VAL A 1 197 ? 11.068 17.791 -20.634 1.00 77.56 197 VAL A C 1
ATOM 1660 O O . VAL A 1 197 ? 10.872 18.450 -21.655 1.00 77.56 197 VAL A O 1
ATOM 1663 N N . TYR A 1 198 ? 12.102 18.045 -19.825 1.00 79.00 198 TYR A N 1
ATOM 1664 C CA . TYR A 1 198 ? 13.087 19.090 -20.105 1.00 79.00 198 TYR A CA 1
ATOM 1665 C C . TYR A 1 198 ? 13.926 18.789 -21.360 1.00 79.00 198 TYR A C 1
ATOM 1667 O O . TYR A 1 198 ? 14.139 19.685 -22.176 1.00 79.00 198 TYR A O 1
ATOM 1675 N N . ILE A 1 199 ? 14.371 17.541 -21.551 1.00 76.75 199 ILE A N 1
ATOM 1676 C CA . ILE A 1 199 ? 15.121 17.125 -22.749 1.00 76.75 199 ILE A CA 1
ATOM 1677 C C . ILE A 1 199 ? 14.246 17.190 -24.005 1.00 76.75 199 ILE A C 1
ATOM 1679 O O . ILE A 1 199 ? 14.694 17.713 -25.029 1.00 76.75 199 ILE A O 1
ATOM 1683 N N . ASP A 1 200 ? 13.001 16.723 -23.934 1.00 71.62 200 ASP A N 1
ATOM 1684 C CA . ASP A 1 200 ? 12.064 16.777 -25.062 1.00 71.62 200 ASP A CA 1
ATOM 1685 C C . ASP A 1 200 ? 11.773 18.226 -25.485 1.00 71.62 200 ASP A C 1
ATOM 1687 O O . ASP A 1 200 ? 11.716 18.538 -26.677 1.00 71.62 200 ASP A O 1
ATOM 1691 N N . ALA A 1 201 ? 11.667 19.146 -24.522 1.00 75.50 201 ALA A N 1
ATOM 1692 C CA . ALA A 1 201 ? 11.491 20.572 -24.794 1.00 75.50 201 ALA A CA 1
ATOM 1693 C C . ALA A 1 201 ? 12.720 21.219 -25.461 1.00 75.50 201 ALA A C 1
ATOM 1695 O O . ALA A 1 201 ? 12.568 22.125 -26.278 1.00 75.50 201 ALA A O 1
ATOM 1696 N N . ILE A 1 202 ? 13.935 20.770 -25.129 1.00 77.38 202 ILE A N 1
ATOM 1697 C CA . ILE A 1 202 ? 15.168 21.264 -25.761 1.00 77.38 202 ILE A CA 1
ATOM 1698 C C . ILE A 1 202 ? 15.321 20.703 -27.173 1.00 77.38 202 ILE A C 1
ATOM 1700 O O . ILE A 1 202 ? 15.632 21.449 -28.096 1.00 77.38 202 ILE A O 1
ATOM 1704 N N . THR A 1 203 ? 15.102 19.401 -27.354 1.00 73.00 203 THR A N 1
ATOM 1705 C CA . THR A 1 203 ? 15.277 18.728 -28.652 1.00 73.00 203 THR A CA 1
ATOM 1706 C C . THR A 1 203 ? 14.251 19.160 -29.694 1.00 73.00 203 THR A C 1
ATOM 1708 O O . THR A 1 203 ? 14.561 19.137 -30.876 1.00 73.00 203 THR A O 1
ATOM 1711 N N . THR A 1 204 ? 13.062 19.609 -29.285 1.00 75.38 204 THR A N 1
ATOM 1712 C CA . THR A 1 204 ? 12.077 20.215 -30.201 1.00 75.38 204 THR A CA 1
ATOM 1713 C C . THR A 1 204 ? 12.393 21.662 -30.589 1.00 75.38 204 THR A C 1
ATOM 1715 O O . THR A 1 204 ? 11.813 22.169 -31.549 1.00 75.38 204 THR A O 1
ATOM 1718 N N . PHE A 1 205 ? 13.289 22.338 -29.863 1.00 65.44 205 PHE A N 1
ATOM 1719 C CA . PHE A 1 205 ? 13.696 23.721 -30.135 1.00 65.44 205 PHE A CA 1
ATOM 1720 C C . PHE A 1 205 ? 14.939 23.840 -31.036 1.00 65.44 205 PHE A C 1
ATOM 1722 O O . PHE A 1 205 ? 15.187 24.929 -31.559 1.00 65.44 205 PHE A O 1
ATOM 1729 N N . ILE A 1 206 ? 15.719 22.762 -31.179 1.00 59.72 206 ILE A N 1
ATOM 1730 C CA . ILE A 1 206 ? 16.929 22.663 -32.020 1.00 59.72 206 ILE A CA 1
ATOM 1731 C C . ILE A 1 206 ? 16.550 22.092 -33.386 1.00 59.72 206 ILE A C 1
ATOM 1733 O O . ILE A 1 206 ? 17.024 22.658 -34.397 1.00 59.72 206 ILE A O 1
#

Sequence (206 aa):
MYYYYNHGCLPLPGAPLCELTVYLDYIPTQINNFLVAQLSIERFLLVVKPFIFHRARGQKYSYAIIFHYIGLFVAISFPCIYYPTIMQNGASTIDLDDPSQTPTCDLWYARDVYETFDLLITFTPYSLVLFTHLLLITVLLYRKFVIADRQRRQAGSRKYRRLLFSLNLFLIWFLLTWSPWVLYDFFQSVLNFTYSVYIDAITTFI

Nearest PDB structures (foldseek):
  7x9c-assembly1_R  TM=6.813E-01  e=4.480E-03  Homo sapiens
  8yn8-assembly1_R  TM=6.718E-01  e=1.141E-02  Homo sapiens
  5zk8-assembly1_A  TM=6.033E-01  e=5.913E-01  Homo sapiens

Secondary structure (DSSP, 8-state):
-HHHHSS---SSS-HHHHHHHHHHHHHHHHHHHHHHHHHHHHHHHHHH-HHHHHHGGGGHHHHHHHHHHHHHHHHHTSGGGTS--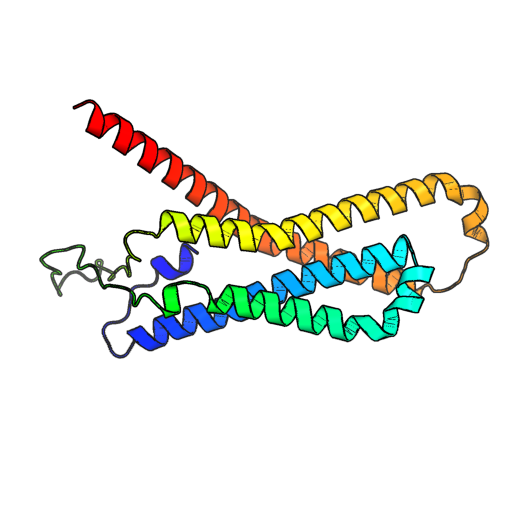----SSSS--TT-TT--------TTHHHHHHHHHHHHHHHHHHHHHHHHHHHHHHHHHHHHHTTTTTS----HHHHHHHHHHHHHHHHHHHHHHHHHHHHHHHHHHHHHHHHHHHHHHTT-

Radius of gyration: 23.28 Å; Cα contacts (8 Å, |Δi|>4): 117; chains: 1; bounding box: 60×44×68 Å

InterPro domains:
  IPR000276 G protein-coupled receptor, rhodopsin-like [PF00001] (14-190)
  IPR000276 G protein-coupled receptor, rhodopsin-like [PS00237] (31-47)
  IPR017452 GPCR, rhodopsin-like, 7TM [PS50262] (1-206)

pLDDT: mean 73.25, std 17.37, range [29.97, 93.62]

Organism: NCBI:txid433720

Foldseek 3Di:
DVVLQPPFQPPPPRQVVSLVVCLVVQLVLLLVLLLLLLVLVLLLCCQPPVPVSVVCVVCSVVSNVVSSVVSNVVSVPQCCVVFRQDQPPPPPDDPPPDPVDRRGSDDDPCVLVRLVVVLCSSVVSVVSNVVSVVSVVVVVVVCCVVCVPPVVPPPDCPPVVVVSVVSVVVSVVVCVVCVVVSVVSVVVSVVVVVVVVVVVVVVVVD